Protein AF-A0A016SQ49-F1 (afdb_monomer)

pLDDT: mean 88.26, std 11.92, range [31.88, 98.44]

Mean predicted aligned error: 6.16 Å

Foldseek 3Di:
DDDDDDDLADDPPDDADPQCVVQVLCVLFDFQDWDAKLVNQKIWTFDFQVCRCVVVGRPHRDDAGFTFIDGSVRSGTRATEHDDDPATWHDKAWDNDAAPQLITKIKTWHWDDDPQKIWIWIWIWHAHNVRHYTPDIGTQDPGTDIANDDWDWDADPVARKIWIFGDPVGDIDIGHGDDPPPPPD

Structure (mmCIF, N/CA/C/O backbone):
data_AF-A0A016SQ49-F1
#
_entry.id   AF-A0A016SQ49-F1
#
loop_
_atom_site.group_PDB
_atom_site.id
_atom_site.type_symbol
_atom_site.label_atom_id
_atom_site.label_alt_id
_atom_site.label_comp_id
_atom_site.label_asym_id
_atom_site.label_entity_id
_atom_site.label_seq_id
_atom_site.pdbx_PDB_ins_code
_atom_site.Cartn_x
_atom_site.Cartn_y
_atom_site.Cartn_z
_atom_site.occupancy
_atom_site.B_iso_or_equiv
_atom_site.auth_seq_id
_atom_site.auth_comp_id
_atom_site.auth_asym_id
_atom_site.auth_atom_id
_atom_site.pdbx_PDB_model_num
ATOM 1 N N . MET A 1 1 ? 14.519 -24.846 7.119 1.00 53.12 1 MET A N 1
ATOM 2 C CA . MET A 1 1 ? 14.141 -23.587 6.450 1.00 53.12 1 MET A CA 1
ATOM 3 C C . MET A 1 1 ? 15.422 -22.951 5.947 1.00 53.12 1 MET A C 1
ATOM 5 O O . MET A 1 1 ? 16.302 -22.696 6.758 1.00 53.12 1 MET A O 1
ATOM 9 N N . GLN A 1 2 ? 15.579 -22.821 4.632 1.00 71.75 2 GLN A N 1
ATOM 10 C CA . GLN A 1 2 ? 16.709 -22.124 4.021 1.00 71.75 2 GLN A CA 1
ATOM 11 C C . GLN A 1 2 ? 16.236 -20.707 3.707 1.00 71.75 2 GLN A C 1
ATOM 13 O O . GLN A 1 2 ? 15.200 -20.545 3.067 1.00 71.75 2 GLN A O 1
ATOM 18 N N . VAL A 1 3 ? 16.943 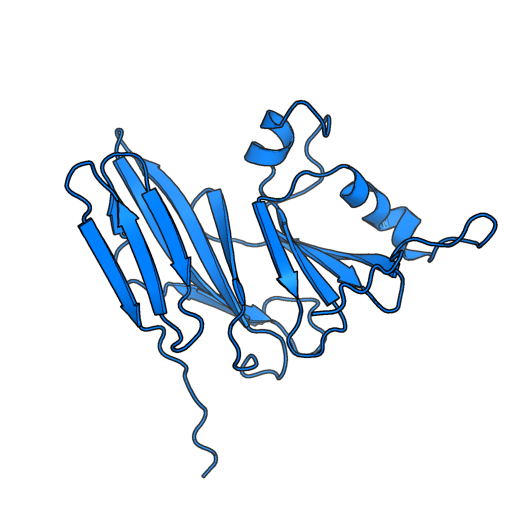-19.701 4.213 1.00 67.81 3 VAL A N 1
ATOM 19 C CA . VAL A 1 3 ? 16.685 -18.304 3.857 1.00 67.81 3 VAL A CA 1
ATOM 20 C C . VAL A 1 3 ? 17.495 -18.014 2.602 1.00 67.81 3 VAL A C 1
ATOM 22 O O . VAL A 1 3 ? 18.717 -18.165 2.616 1.00 67.81 3 VAL A O 1
ATOM 25 N N . ASN A 1 4 ? 16.813 -17.646 1.520 1.00 75.00 4 ASN A N 1
ATOM 26 C CA . ASN A 1 4 ? 17.454 -17.185 0.297 1.00 75.00 4 ASN A CA 1
ATOM 27 C C . ASN A 1 4 ? 17.487 -15.658 0.328 1.00 75.00 4 ASN A C 1
ATOM 29 O O . ASN A 1 4 ? 16.445 -15.022 0.469 1.00 75.00 4 ASN A O 1
ATOM 33 N N . THR A 1 5 ? 18.682 -15.087 0.211 1.00 77.38 5 THR A N 1
ATOM 34 C CA . THR A 1 5 ? 18.878 -13.640 0.110 1.00 77.38 5 THR A CA 1
ATOM 35 C C . THR A 1 5 ? 19.213 -13.310 -1.335 1.00 77.38 5 THR A C 1
ATOM 37 O O . THR A 1 5 ? 20.224 -13.788 -1.850 1.00 77.38 5 THR A O 1
ATOM 40 N N . GLU A 1 6 ? 18.382 -12.498 -1.980 1.00 75.19 6 GLU A N 1
ATOM 41 C CA . GLU A 1 6 ? 18.655 -11.956 -3.310 1.00 75.19 6 GLU A CA 1
ATOM 42 C C . GLU A 1 6 ? 18.919 -10.452 -3.215 1.00 75.19 6 GLU A C 1
ATOM 44 O O . GLU A 1 6 ? 18.211 -9.726 -2.518 1.00 75.19 6 GLU A O 1
ATOM 49 N N . ASP A 1 7 ? 19.947 -9.985 -3.928 1.00 73.38 7 ASP A N 1
ATOM 50 C CA . ASP A 1 7 ? 20.151 -8.560 -4.160 1.00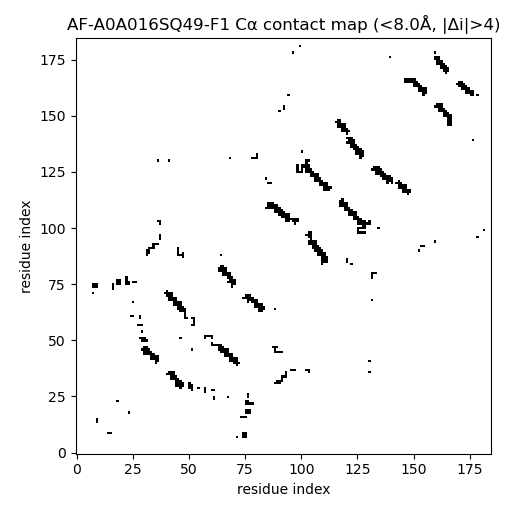 73.38 7 ASP A CA 1
ATOM 51 C C . ASP A 1 7 ? 19.288 -8.122 -5.349 1.00 73.38 7 ASP A C 1
ATOM 53 O O . ASP A 1 7 ? 19.579 -8.424 -6.511 1.00 73.38 7 ASP A O 1
ATOM 57 N N . ILE A 1 8 ? 18.203 -7.419 -5.031 1.00 71.75 8 ILE A N 1
ATOM 58 C CA . ILE A 1 8 ? 17.257 -6.872 -6.006 1.00 71.75 8 ILE A CA 1
ATOM 59 C C . ILE A 1 8 ? 17.729 -5.538 -6.599 1.00 71.75 8 ILE A C 1
ATOM 61 O O . ILE A 1 8 ? 16.957 -4.875 -7.285 1.00 71.75 8 ILE A O 1
ATOM 65 N N . THR A 1 9 ? 18.966 -5.107 -6.338 1.00 69.88 9 THR A N 1
ATOM 66 C CA . THR A 1 9 ? 19.537 -3.892 -6.928 1.00 69.88 9 THR A CA 1
ATOM 67 C C . THR A 1 9 ? 20.309 -4.183 -8.217 1.00 69.88 9 THR A C 1
ATOM 69 O O . THR A 1 9 ? 20.646 -5.322 -8.558 1.00 69.88 9 THR A O 1
ATOM 72 N N . VAL A 1 10 ? 20.556 -3.127 -8.993 1.00 76.94 10 VAL A N 1
ATOM 73 C CA . VAL A 1 10 ? 21.393 -3.198 -10.194 1.00 76.94 10 VAL A CA 1
ATOM 74 C C . VAL A 1 10 ? 22.845 -3.399 -9.764 1.00 76.94 10 VAL A C 1
ATOM 76 O O . VAL A 1 10 ? 23.373 -2.625 -8.967 1.00 76.94 10 VAL A O 1
ATOM 79 N N . SER A 1 11 ? 23.503 -4.424 -10.311 1.00 78.62 11 SER A N 1
ATOM 80 C CA . SER A 1 11 ? 24.900 -4.721 -9.993 1.00 78.62 11 SER A CA 1
ATOM 81 C C . SER A 1 11 ? 25.819 -3.543 -10.308 1.00 78.62 11 SER A C 1
ATOM 83 O O . SER A 1 11 ? 25.640 -2.827 -11.296 1.00 78.62 11 SER A O 1
ATOM 85 N N . TRP A 1 12 ? 26.853 -3.372 -9.489 1.00 77.75 12 TRP A N 1
ATOM 86 C CA . TRP A 1 12 ? 27.817 -2.294 -9.671 1.00 77.75 12 TRP A CA 1
ATOM 87 C C . TRP A 1 12 ? 28.454 -2.333 -11.072 1.00 77.75 12 TRP A C 1
ATOM 89 O O . TRP A 1 12 ? 28.897 -3.383 -11.535 1.00 77.75 12 TRP A O 1
ATOM 99 N N . GLY A 1 13 ? 28.485 -1.185 -11.754 1.00 81.56 13 GLY A N 1
ATOM 100 C CA . GLY A 1 13 ? 29.013 -1.053 -13.118 1.00 81.56 13 GLY A CA 1
ATOM 101 C C . GLY A 1 13 ? 28.021 -1.367 -14.246 1.00 81.56 13 GLY A C 1
ATOM 102 O O . GLY A 1 13 ? 28.363 -1.152 -15.407 1.00 81.56 13 GLY A O 1
ATOM 103 N N . GLN A 1 14 ? 26.803 -1.825 -13.941 1.00 83.50 14 GLN A N 1
ATOM 104 C CA . GLN A 1 14 ? 25.723 -1.937 -14.927 1.00 83.50 14 GLN A CA 1
ATOM 105 C C . GLN A 1 14 ? 24.941 -0.628 -15.039 1.00 83.50 14 GLN A C 1
ATOM 107 O O . GLN A 1 14 ? 24.786 0.115 -14.067 1.00 83.50 14 GLN A O 1
ATOM 112 N N . GLN A 1 15 ? 24.435 -0.345 -16.240 1.00 85.62 15 GLN A N 1
ATOM 113 C CA . GLN A 1 15 ? 23.555 0.799 -16.441 1.00 85.62 15 GLN A CA 1
ATOM 114 C C . GLN A 1 15 ? 22.206 0.520 -15.757 1.00 85.62 15 GLN A C 1
ATOM 116 O O . GLN A 1 15 ? 21.619 -0.537 -16.001 1.00 85.62 15 GLN A O 1
ATOM 121 N N . PRO A 1 16 ? 21.692 1.434 -14.914 1.00 85.75 16 PRO A N 1
ATOM 122 C CA . PRO A 1 16 ? 20.376 1.261 -14.318 1.00 85.75 16 PRO A CA 1
ATOM 123 C C . PRO A 1 16 ? 19.288 1.298 -15.392 1.00 85.75 16 PRO A C 1
ATOM 125 O O . PRO A 1 16 ? 19.440 1.935 -16.439 1.00 85.75 16 PRO A O 1
ATOM 128 N N . HIS A 1 17 ? 18.167 0.634 -15.115 1.00 91.50 17 HIS A N 1
ATOM 129 C CA . HIS A 1 17 ? 17.000 0.687 -15.986 1.00 91.50 17 HIS A CA 1
ATOM 130 C C . HIS A 1 17 ? 16.529 2.141 -16.180 1.00 91.50 17 HIS A C 1
ATOM 132 O O . HIS A 1 17 ? 16.604 2.953 -15.260 1.00 91.50 17 HIS A O 1
ATOM 138 N N . ALA A 1 18 ? 16.009 2.490 -17.361 1.00 92.31 18 ALA A N 1
ATOM 139 C CA . ALA A 1 18 ? 15.664 3.880 -17.691 1.00 92.31 18 ALA A CA 1
ATOM 140 C C . ALA A 1 18 ? 14.626 4.498 -16.731 1.00 92.31 18 ALA A C 1
ATOM 142 O O . ALA A 1 18 ? 14.713 5.683 -16.400 1.00 92.31 18 ALA A O 1
ATOM 143 N N . LEU A 1 19 ? 13.689 3.679 -16.238 1.00 93.62 19 LEU A N 1
ATOM 144 C CA . LEU A 1 19 ? 12.664 4.072 -15.258 1.00 93.62 19 LEU A CA 1
ATOM 145 C C . LEU A 1 19 ? 13.256 4.593 -13.948 1.00 93.62 19 LEU A C 1
ATOM 147 O O . LEU A 1 19 ? 12.627 5.389 -13.254 1.00 93.62 19 LEU A O 1
ATOM 151 N N . ASP A 1 20 ? 14.489 4.212 -13.642 1.00 89.19 20 ASP A N 1
ATOM 152 C CA . ASP A 1 20 ? 15.147 4.595 -12.410 1.00 89.19 20 ASP A CA 1
ATOM 153 C C . ASP A 1 20 ? 15.430 6.100 -12.317 1.00 89.19 20 ASP A C 1
ATOM 155 O O . ASP A 1 20 ? 15.398 6.688 -11.238 1.00 89.19 20 ASP A O 1
ATOM 159 N N . SER A 1 21 ? 15.614 6.753 -13.466 1.00 90.00 21 SER A N 1
ATOM 160 C CA . SER A 1 21 ? 15.708 8.215 -13.548 1.00 90.00 21 SER A CA 1
ATOM 161 C C . SER A 1 21 ? 14.423 8.923 -13.100 1.00 90.00 21 SER A C 1
ATOM 163 O O . SER A 1 21 ? 14.471 10.057 -12.629 1.00 90.00 21 SER A O 1
ATOM 165 N N . THR A 1 22 ? 13.276 8.252 -13.235 1.00 93.56 22 THR A N 1
ATOM 166 C CA . THR A 1 22 ? 11.945 8.798 -12.937 1.00 93.56 22 THR A CA 1
ATOM 167 C C . THR A 1 22 ? 11.483 8.397 -11.537 1.00 93.56 22 THR A C 1
ATOM 169 O O . THR A 1 22 ? 11.004 9.231 -10.767 1.00 93.56 22 THR A O 1
ATOM 172 N N . TYR A 1 23 ? 11.662 7.126 -11.178 1.00 94.88 23 TYR A N 1
ATOM 173 C CA . TYR A 1 23 ? 11.111 6.536 -9.957 1.00 94.88 23 TYR A CA 1
ATOM 174 C C . TYR A 1 23 ? 12.162 6.245 -8.880 1.00 94.88 23 TYR A C 1
ATOM 176 O O . TYR A 1 23 ? 11.808 5.869 -7.764 1.00 94.88 23 TYR A O 1
ATOM 184 N N . GLY A 1 24 ? 13.448 6.498 -9.140 1.00 90.38 24 GLY A N 1
ATOM 185 C CA . GLY A 1 24 ? 14.531 6.277 -8.177 1.00 90.38 24 GLY A CA 1
ATOM 186 C C . GLY A 1 24 ? 14.389 7.073 -6.873 1.00 90.38 24 GLY A C 1
ATOM 187 O O . GLY A 1 24 ? 14.957 6.672 -5.856 1.00 90.38 24 GLY A O 1
ATOM 188 N N . LYS A 1 25 ? 13.576 8.144 -6.866 1.00 92.19 25 LYS A N 1
ATOM 189 C CA . LYS A 1 25 ? 13.198 8.913 -5.661 1.00 92.19 25 LYS A CA 1
ATOM 190 C C . LYS A 1 25 ? 12.602 8.040 -4.549 1.00 92.19 25 LYS A C 1
ATOM 192 O O . LYS A 1 25 ? 12.722 8.390 -3.380 1.00 92.19 25 LYS A O 1
ATOM 197 N N . TRP A 1 26 ? 11.979 6.915 -4.903 1.00 94.06 26 TRP A N 1
ATOM 198 C CA . TRP A 1 26 ? 11.281 6.031 -3.970 1.00 94.06 26 TRP A CA 1
ATOM 199 C C . TRP A 1 26 ? 12.217 5.177 -3.108 1.00 94.06 26 TRP A C 1
ATOM 201 O O . TRP A 1 26 ? 11.801 4.687 -2.065 1.00 94.06 26 TRP A O 1
ATOM 211 N N . ARG A 1 27 ? 13.504 5.070 -3.464 1.00 89.88 27 ARG A N 1
ATOM 212 C CA . ARG A 1 27 ? 14.512 4.345 -2.666 1.00 89.88 27 ARG A CA 1
ATOM 213 C C . ARG A 1 27 ? 14.749 4.917 -1.276 1.00 89.88 27 ARG A C 1
ATOM 215 O O . ARG A 1 27 ? 15.291 4.226 -0.423 1.00 89.88 27 ARG A O 1
ATOM 222 N N . THR A 1 28 ? 14.424 6.187 -1.082 1.00 90.06 28 THR A N 1
ATOM 223 C CA . THR A 1 28 ? 14.641 6.892 0.183 1.00 90.06 28 THR A CA 1
ATOM 224 C C . THR A 1 28 ? 13.343 7.154 0.931 1.00 90.06 28 THR A C 1
ATOM 226 O O . THR A 1 28 ? 13.382 7.818 1.960 1.00 90.06 28 THR A O 1
ATOM 229 N N . ALA A 1 29 ? 12.207 6.663 0.427 1.00 93.50 29 ALA A N 1
ATOM 230 C CA . ALA A 1 29 ? 10.920 6.786 1.093 1.00 93.50 29 ALA A CA 1
ATOM 231 C C . ALA A 1 29 ? 10.773 5.750 2.213 1.00 93.50 29 ALA A C 1
ATOM 233 O O . ALA A 1 29 ? 11.325 4.650 2.144 1.00 93.50 29 ALA A O 1
ATOM 234 N N . VAL A 1 30 ? 9.982 6.098 3.222 1.00 93.81 30 VAL A N 1
ATOM 235 C CA . VAL A 1 30 ? 9.495 5.161 4.233 1.00 93.81 30 VAL A CA 1
ATOM 236 C C . VAL A 1 30 ? 8.093 4.697 3.855 1.00 93.81 30 VAL A C 1
ATOM 238 O O . VAL A 1 30 ? 7.221 5.494 3.506 1.00 93.81 30 VAL A O 1
ATOM 241 N N . PHE A 1 31 ? 7.883 3.388 3.934 1.00 95.69 31 PHE A N 1
ATOM 242 C CA . PHE A 1 31 ? 6.628 2.733 3.586 1.00 95.69 31 PHE A CA 1
ATOM 243 C C . PHE A 1 31 ? 5.980 2.147 4.835 1.00 95.69 31 PHE A C 1
ATOM 245 O O . PHE A 1 31 ? 6.670 1.722 5.760 1.00 95.69 31 PHE A O 1
ATOM 252 N N . GLN A 1 32 ? 4.651 2.150 4.866 1.00 95.06 32 GLN A N 1
ATOM 253 C CA . GLN A 1 32 ? 3.878 1.564 5.963 1.00 95.06 32 GLN A CA 1
ATOM 254 C C . GLN A 1 32 ? 3.831 0.038 5.868 1.00 95.06 32 GLN A C 1
ATOM 256 O O . GLN A 1 32 ? 3.811 -0.641 6.888 1.00 95.06 32 GLN A O 1
ATOM 261 N N . ASP A 1 33 ? 3.818 -0.489 4.642 1.00 96.94 33 ASP A N 1
ATOM 262 C CA . ASP A 1 33 ? 3.651 -1.914 4.371 1.00 96.94 33 ASP A CA 1
ATOM 263 C C . ASP A 1 33 ? 4.224 -2.276 2.990 1.00 96.94 33 ASP A C 1
ATOM 265 O O . ASP A 1 33 ? 4.460 -1.393 2.155 1.00 96.94 33 ASP A O 1
ATOM 269 N N . VAL A 1 34 ? 4.420 -3.568 2.737 1.00 97.38 34 VAL A N 1
ATOM 270 C CA . VAL A 1 34 ? 4.829 -4.115 1.439 1.00 97.38 34 VAL A CA 1
ATOM 271 C C . VAL A 1 34 ? 4.113 -5.431 1.169 1.00 97.38 34 VAL A C 1
ATOM 273 O O . VAL A 1 34 ? 4.089 -6.322 2.011 1.00 97.38 34 VAL A O 1
ATOM 276 N N . GLN A 1 35 ? 3.550 -5.568 -0.028 1.00 97.12 35 GLN A N 1
ATOM 277 C CA . GLN A 1 35 ? 2.883 -6.791 -0.463 1.00 97.12 35 GLN A CA 1
ATOM 278 C C . GLN A 1 35 ? 3.386 -7.223 -1.837 1.00 97.12 35 GLN A C 1
ATOM 280 O O . GLN A 1 35 ? 3.597 -6.399 -2.725 1.00 97.12 35 GLN A O 1
ATOM 285 N N . GLU A 1 36 ? 3.573 -8.524 -2.014 1.00 95.88 36 GLU A N 1
ATOM 286 C CA . GLU A 1 36 ? 3.948 -9.118 -3.295 1.00 95.88 36 GLU A CA 1
ATOM 287 C C . GLU A 1 36 ? 2.712 -9.293 -4.189 1.00 95.88 36 GLU A C 1
ATOM 289 O O . GLU A 1 36 ? 1.592 -9.496 -3.705 1.00 95.88 36 GLU A O 1
ATOM 294 N N . SER A 1 37 ? 2.899 -9.177 -5.502 1.00 95.88 37 SER A N 1
ATOM 295 C CA . SER A 1 37 ? 1.857 -9.480 -6.477 1.00 95.88 37 SER A CA 1
ATOM 296 C C . SER A 1 37 ? 1.543 -10.977 -6.507 1.00 95.88 37 SER A C 1
ATOM 298 O O . SER A 1 37 ? 2.381 -11.821 -6.199 1.00 95.88 37 SER A O 1
ATOM 300 N N . ILE A 1 38 ? 0.335 -11.334 -6.944 1.00 93.81 38 ILE A N 1
ATOM 301 C CA . ILE A 1 38 ? -0.086 -12.742 -7.038 1.00 93.81 38 ILE A CA 1
ATOM 302 C C . ILE A 1 38 ? 0.792 -13.575 -7.989 1.00 93.81 38 ILE A C 1
ATOM 304 O O . ILE A 1 38 ? 0.915 -14.785 -7.820 1.00 93.81 38 ILE A O 1
ATOM 308 N N . ASP A 1 39 ? 1.403 -12.927 -8.979 1.00 93.25 39 ASP A N 1
ATOM 309 C CA . ASP A 1 39 ? 2.309 -13.535 -9.955 1.00 93.25 39 ASP A CA 1
ATOM 310 C C . ASP A 1 39 ? 3.797 -13.362 -9.593 1.00 93.25 39 ASP A C 1
ATOM 312 O O . ASP A 1 39 ? 4.656 -13.744 -10.385 1.00 93.25 39 ASP A O 1
ATOM 316 N N . MET A 1 40 ? 4.104 -12.783 -8.422 1.00 93.94 40 MET A N 1
ATOM 317 C CA . MET A 1 40 ? 5.461 -12.527 -7.908 1.00 93.94 40 MET A CA 1
ATOM 318 C C . MET A 1 40 ? 6.325 -11.611 -8.794 1.00 93.94 40 MET A C 1
ATOM 320 O O . MET A 1 40 ? 7.535 -11.496 -8.605 1.00 93.94 40 MET A O 1
ATOM 324 N N . SER A 1 41 ? 5.729 -10.934 -9.780 1.00 94.56 41 SER A N 1
ATOM 325 C CA . SER A 1 41 ? 6.460 -10.044 -10.686 1.00 94.56 41 SER A CA 1
ATOM 326 C C . SER A 1 41 ? 6.707 -8.649 -10.103 1.00 94.56 41 SER A C 1
ATOM 328 O O . SER A 1 41 ? 7.595 -7.929 -10.578 1.00 94.56 41 SER A O 1
ATOM 330 N N . LYS A 1 42 ? 5.933 -8.237 -9.088 1.00 96.75 42 LYS A N 1
ATOM 331 C CA . LYS A 1 42 ? 5.977 -6.886 -8.511 1.00 96.75 42 LYS A CA 1
ATOM 332 C C . LYS A 1 42 ? 5.847 -6.899 -6.994 1.00 96.75 42 LYS A C 1
ATOM 334 O O . LYS A 1 42 ? 5.175 -7.745 -6.413 1.00 96.75 42 LYS A O 1
ATOM 339 N N . LEU A 1 43 ? 6.433 -5.883 -6.370 1.00 97.50 43 LEU A N 1
ATOM 340 C CA . LEU A 1 43 ? 6.178 -5.517 -4.982 1.00 97.50 43 LEU A CA 1
ATOM 341 C C . LEU A 1 43 ? 5.422 -4.188 -4.946 1.00 97.50 43 LEU A C 1
ATOM 343 O O . LEU A 1 43 ? 5.784 -3.231 -5.636 1.00 97.50 43 LEU A O 1
ATOM 347 N N . TYR A 1 44 ? 4.390 -4.130 -4.116 1.00 98.44 44 TYR A N 1
ATOM 348 C CA . TYR A 1 44 ? 3.570 -2.954 -3.869 1.00 98.44 44 TYR A CA 1
ATOM 349 C C . TYR A 1 44 ? 3.856 -2.422 -2.477 1.00 98.44 44 TYR A C 1
ATOM 351 O O . TYR A 1 44 ? 3.518 -3.050 -1.476 1.00 98.44 44 TYR A O 1
ATOM 359 N N . PHE A 1 45 ? 4.460 -1.245 -2.420 1.00 98.25 45 PHE A N 1
ATOM 360 C CA . PHE A 1 45 ? 4.768 -0.561 -1.177 1.00 98.25 45 PHE A CA 1
ATOM 361 C C . PHE A 1 45 ? 3.666 0.441 -0.848 1.00 98.25 45 PHE A C 1
ATOM 363 O O . PHE A 1 45 ? 3.355 1.315 -1.661 1.00 98.25 45 PHE A O 1
ATOM 370 N N . LEU A 1 46 ? 3.084 0.338 0.344 1.00 98.38 46 LEU A N 1
ATOM 371 C CA . LEU A 1 46 ? 2.072 1.277 0.812 1.00 98.38 46 LEU A CA 1
ATOM 372 C C . LEU A 1 46 ? 2.747 2.565 1.288 1.00 98.38 46 LEU A C 1
ATOM 374 O O . LEU A 1 46 ? 3.462 2.574 2.292 1.00 98.38 46 LEU A O 1
ATOM 378 N N . TYR A 1 47 ? 2.503 3.659 0.576 1.00 97.38 47 TYR A N 1
ATOM 379 C CA . TYR A 1 47 ? 3.092 4.957 0.869 1.00 97.38 47 TYR A CA 1
ATOM 380 C C . TYR A 1 47 ? 2.087 5.895 1.544 1.00 97.38 47 TYR A C 1
ATOM 382 O O . TYR A 1 47 ? 1.033 6.211 0.983 1.00 97.38 47 TYR A O 1
ATOM 390 N N . ASP A 1 48 ? 2.454 6.382 2.732 1.00 95.69 48 ASP A N 1
ATOM 391 C CA . ASP A 1 48 ? 1.816 7.515 3.400 1.00 95.69 48 ASP A CA 1
ATOM 392 C C . ASP A 1 48 ? 2.815 8.684 3.471 1.00 95.69 48 ASP A C 1
ATOM 394 O O . ASP A 1 48 ? 3.815 8.580 4.187 1.00 95.69 48 ASP A O 1
ATOM 398 N N . PRO A 1 49 ? 2.569 9.811 2.779 1.00 93.69 49 PRO A N 1
ATOM 399 C CA . PRO A 1 49 ? 3.475 10.953 2.807 1.00 93.69 49 PRO A CA 1
ATOM 400 C C . PRO A 1 49 ? 3.624 11.584 4.195 1.00 93.69 49 PRO A C 1
ATOM 402 O O . PRO A 1 49 ? 4.646 12.217 4.452 1.00 93.69 49 PRO A O 1
ATOM 405 N N . ILE A 1 50 ? 2.629 11.454 5.080 1.00 92.12 50 ILE A N 1
ATOM 406 C CA . ILE A 1 50 ? 2.720 12.004 6.439 1.00 92.12 50 ILE A CA 1
ATOM 407 C C . ILE A 1 50 ? 3.694 11.165 7.262 1.00 92.12 50 ILE A C 1
ATOM 409 O O . ILE A 1 50 ? 4.614 11.715 7.864 1.00 92.12 50 ILE A O 1
ATOM 413 N N . ALA A 1 51 ? 3.527 9.842 7.263 1.00 91.31 51 ALA A N 1
ATOM 414 C CA . ALA A 1 51 ? 4.446 8.949 7.957 1.00 91.31 51 ALA A CA 1
ATOM 415 C C . ALA A 1 51 ? 5.875 9.026 7.398 1.00 91.31 51 ALA A C 1
ATOM 417 O O . ALA A 1 51 ? 6.833 9.008 8.169 1.00 91.31 51 ALA A O 1
ATOM 418 N N . ASP A 1 52 ? 6.020 9.163 6.078 1.00 92.81 52 ASP A N 1
ATOM 419 C CA . ASP A 1 52 ? 7.316 9.355 5.432 1.00 92.81 52 ASP A CA 1
ATOM 420 C C . ASP A 1 52 ? 8.019 10.620 5.936 1.00 92.81 52 ASP A C 1
ATOM 422 O O . ASP 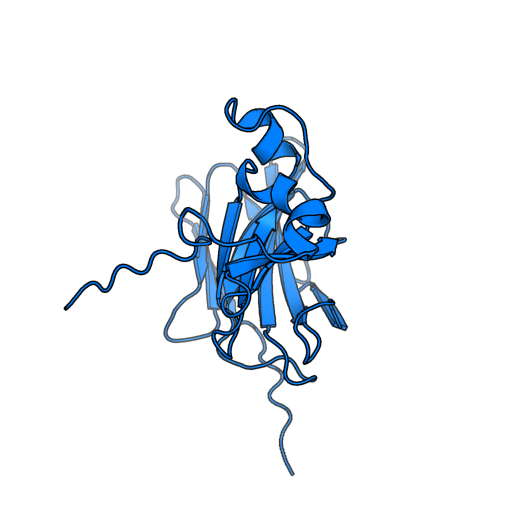A 1 52 ? 9.137 10.546 6.436 1.00 92.81 52 ASP A O 1
ATOM 426 N N . GLU A 1 53 ? 7.347 11.772 5.901 1.00 90.12 53 GLU A N 1
ATOM 427 C CA . GLU A 1 53 ? 7.911 13.040 6.383 1.00 90.12 53 GLU A CA 1
ATOM 428 C C . GLU A 1 53 ? 8.268 13.001 7.877 1.00 90.12 53 GLU A C 1
ATOM 430 O O . GLU A 1 53 ? 9.300 13.533 8.290 1.00 90.12 53 GLU A O 1
ATOM 435 N N . LEU A 1 54 ? 7.442 12.343 8.694 1.00 89.69 54 LEU A N 1
ATOM 436 C CA . LEU A 1 54 ? 7.663 12.224 10.137 1.00 89.69 54 LEU A CA 1
ATOM 437 C C . LEU A 1 54 ? 8.715 11.172 10.516 1.00 89.69 54 LEU A C 1
ATOM 439 O O . LEU A 1 54 ? 9.107 11.110 11.680 1.00 89.69 54 LEU A O 1
ATOM 443 N N . SER A 1 55 ? 9.206 10.375 9.562 1.00 87.62 55 SER A N 1
ATOM 444 C CA . SER A 1 55 ? 10.223 9.347 9.821 1.00 87.62 55 SER A CA 1
ATOM 445 C C . SER A 1 55 ? 11.568 9.920 10.279 1.00 87.62 55 SER A C 1
ATOM 447 O O . SER A 1 55 ? 12.357 9.227 10.918 1.00 87.62 55 SER A O 1
ATOM 449 N N . GLY A 1 56 ? 11.858 11.178 9.925 1.00 81.19 56 GLY A N 1
ATOM 450 C CA . GLY A 1 56 ? 13.139 11.833 10.193 1.00 81.19 56 GLY A CA 1
ATOM 451 C C . GLY A 1 56 ? 14.310 11.333 9.334 1.00 81.19 56 GLY A C 1
ATOM 452 O O . GLY A 1 56 ? 15.407 11.876 9.450 1.00 81.19 56 GLY A O 1
ATOM 453 N N . THR A 1 57 ? 14.103 10.338 8.461 1.00 75.62 57 THR A N 1
ATOM 454 C CA . THR A 1 57 ? 15.174 9.693 7.676 1.00 75.62 57 THR A CA 1
ATOM 455 C C . THR A 1 57 ? 15.071 9.910 6.169 1.00 75.62 57 THR A C 1
ATOM 457 O O . THR A 1 57 ? 16.081 9.812 5.475 1.00 75.62 57 THR A O 1
ATOM 460 N N . SER A 1 58 ? 13.884 10.213 5.640 1.00 70.88 58 SER A N 1
ATOM 461 C CA . SER A 1 58 ? 13.635 10.287 4.190 1.00 70.88 58 SER A CA 1
ATOM 462 C C . SER A 1 58 ? 13.729 11.696 3.589 1.00 70.88 58 SER A C 1
ATOM 464 O O . SER A 1 58 ? 13.758 11.861 2.362 1.00 70.88 58 SER A O 1
ATOM 466 N N . GLY A 1 59 ? 13.817 12.734 4.428 1.00 75.19 59 GLY A N 1
ATOM 467 C CA . GLY A 1 59 ? 13.818 14.136 4.004 1.00 75.19 59 GLY A CA 1
ATOM 468 C C . GLY A 1 59 ? 12.406 14.645 3.692 1.00 75.19 59 GLY A C 1
ATOM 469 O O . GLY A 1 59 ? 11.546 14.651 4.562 1.00 75.19 59 GLY A O 1
ATOM 470 N N . THR A 1 60 ? 12.171 15.129 2.467 1.00 80.69 60 THR A N 1
ATOM 471 C CA . THR A 1 60 ? 10.868 15.673 2.030 1.00 80.69 60 THR A CA 1
ATOM 472 C C . THR A 1 60 ? 9.934 14.602 1.457 1.00 80.69 60 THR A C 1
ATOM 474 O O . THR A 1 60 ? 10.401 13.593 0.928 1.00 80.69 60 THR A O 1
ATOM 477 N N . ARG A 1 61 ? 8.620 14.865 1.464 1.00 85.75 61 ARG A N 1
ATOM 478 C CA . ARG A 1 61 ? 7.595 14.021 0.815 1.00 85.75 61 ARG A CA 1
ATOM 479 C C . ARG A 1 61 ? 7.932 13.736 -0.659 1.00 85.75 61 ARG A C 1
ATOM 481 O O . ARG A 1 61 ? 8.346 14.643 -1.384 1.00 85.75 61 ARG A O 1
ATOM 488 N N . LYS A 1 62 ? 7.724 12.494 -1.117 1.00 91.56 62 LYS A N 1
ATOM 489 C CA . LYS A 1 62 ? 8.072 12.016 -2.478 1.00 91.56 62 LYS A CA 1
ATOM 490 C C . LYS A 1 62 ? 6.896 11.955 -3.458 1.00 91.56 62 LYS A C 1
ATOM 492 O O . LYS A 1 62 ? 7.115 11.936 -4.676 1.00 91.56 62 LYS A O 1
ATOM 497 N N . GLY A 1 63 ? 5.666 11.929 -2.950 1.00 92.38 63 GLY A N 1
ATOM 498 C CA . GLY A 1 63 ? 4.463 11.829 -3.774 1.00 92.38 63 GLY A CA 1
ATOM 499 C C . GLY A 1 63 ? 3.163 11.877 -2.976 1.00 92.38 63 GLY A C 1
ATOM 500 O O . GLY A 1 63 ? 3.140 12.292 -1.816 1.00 92.38 63 GLY A O 1
ATOM 501 N N . TYR A 1 64 ? 2.077 11.464 -3.626 1.00 94.56 64 TYR A N 1
ATOM 502 C CA . TYR A 1 64 ? 0.748 11.346 -3.025 1.00 94.56 64 TYR A CA 1
ATOM 503 C C . TYR A 1 64 ? 0.567 9.987 -2.333 1.00 94.56 64 TYR A C 1
ATOM 505 O O . TYR A 1 64 ? 1.268 9.042 -2.694 1.00 94.56 64 TYR A O 1
ATOM 513 N N . PRO A 1 65 ? -0.374 9.863 -1.376 1.00 96.06 65 PRO A N 1
ATOM 514 C CA . PRO A 1 65 ? -0.702 8.575 -0.771 1.00 96.06 65 PRO A CA 1
ATOM 515 C C . PRO A 1 65 ? -1.066 7.547 -1.844 1.00 96.06 65 PRO A C 1
ATOM 517 O O . PRO A 1 65 ? -1.833 7.852 -2.765 1.00 96.06 65 PRO A O 1
ATOM 520 N N . GLY A 1 66 ? -0.528 6.336 -1.740 1.00 97.50 66 GLY A N 1
ATOM 521 C CA . GLY A 1 66 ? -0.741 5.346 -2.787 1.00 97.50 66 GLY A CA 1
ATOM 522 C C . GLY A 1 66 ? 0.096 4.086 -2.672 1.00 97.50 66 GLY A C 1
ATOM 523 O O . GLY A 1 66 ? 0.707 3.817 -1.639 1.00 97.50 66 GLY A O 1
ATOM 524 N N . LEU A 1 67 ? 0.115 3.320 -3.761 1.00 98.38 67 LEU A N 1
ATOM 525 C CA . LEU A 1 67 ? 1.012 2.182 -3.936 1.00 98.38 67 LEU A CA 1
ATOM 526 C C . LEU A 1 67 ? 2.198 2.594 -4.794 1.00 98.38 67 LEU A C 1
ATOM 528 O O . LEU A 1 67 ? 2.023 3.121 -5.890 1.00 98.38 67 LEU A O 1
ATOM 532 N N . VAL A 1 68 ? 3.401 2.311 -4.326 1.00 98.12 68 VAL A N 1
ATOM 533 C CA . VAL A 1 68 ? 4.624 2.454 -5.111 1.00 98.12 68 VAL A CA 1
ATOM 534 C C . VAL A 1 68 ? 5.027 1.078 -5.614 1.00 98.12 68 VAL A C 1
ATOM 536 O O . VAL A 1 68 ? 5.058 0.115 -4.852 1.00 98.12 68 VAL A O 1
ATOM 539 N N . ILE A 1 69 ? 5.300 0.982 -6.910 1.00 98.06 69 ILE A N 1
ATOM 540 C CA . ILE A 1 69 ? 5.507 -0.290 -7.595 1.00 98.06 69 ILE A CA 1
ATOM 541 C C . ILE A 1 69 ? 6.999 -0.508 -7.790 1.00 98.06 69 ILE A C 1
ATOM 543 O O . ILE A 1 69 ? 7.666 0.290 -8.453 1.00 98.06 69 ILE A O 1
ATOM 547 N N . PHE A 1 70 ? 7.507 -1.614 -7.267 1.00 96.81 70 PHE A N 1
ATOM 548 C CA . PHE A 1 70 ? 8.818 -2.140 -7.616 1.00 96.81 70 PHE A CA 1
ATOM 549 C C . PHE A 1 70 ? 8.641 -3.339 -8.538 1.00 96.81 70 PHE A C 1
ATOM 551 O O . PHE A 1 70 ? 7.928 -4.282 -8.205 1.00 96.81 70 PHE A O 1
ATOM 558 N N . ASP A 1 71 ? 9.280 -3.299 -9.700 1.00 95.06 71 ASP A N 1
ATOM 559 C CA . ASP A 1 71 ? 9.267 -4.410 -10.642 1.00 95.06 71 ASP A CA 1
ATOM 560 C C . ASP A 1 71 ? 10.475 -5.310 -10.376 1.00 95.06 71 ASP A C 1
ATOM 562 O O . ASP A 1 71 ? 11.623 -4.857 -10.434 1.00 95.06 71 ASP A O 1
ATOM 566 N N . VAL A 1 72 ? 10.220 -6.579 -10.056 1.00 92.81 72 VAL A N 1
ATOM 567 C CA . VAL A 1 72 ? 11.269 -7.538 -9.678 1.00 92.81 72 VAL A CA 1
ATOM 568 C C . VAL A 1 72 ? 12.138 -7.896 -10.885 1.00 92.81 72 VAL A C 1
ATOM 570 O O . VAL A 1 72 ? 13.352 -8.051 -10.747 1.00 92.81 72 VAL A O 1
ATOM 573 N N . GLY A 1 73 ? 11.550 -7.953 -12.083 1.00 91.00 73 GLY A N 1
ATOM 574 C CA . GLY A 1 73 ? 12.273 -8.228 -13.323 1.00 91.00 73 GLY A CA 1
ATOM 575 C C . GLY A 1 73 ? 13.197 -7.079 -13.720 1.00 91.00 73 GLY A C 1
ATOM 576 O O . GLY A 1 73 ? 14.351 -7.307 -14.084 1.00 91.00 73 GLY A O 1
ATOM 577 N N . PHE A 1 74 ? 12.721 -5.835 -13.605 1.00 91.06 74 PHE A N 1
ATOM 578 C CA . PHE A 1 74 ? 13.542 -4.648 -13.879 1.00 91.06 74 PHE A CA 1
ATOM 579 C C . PHE A 1 74 ? 14.457 -4.247 -12.725 1.00 91.06 74 PHE A C 1
ATOM 581 O O . PHE A 1 74 ? 15.346 -3.417 -12.933 1.00 91.06 74 PHE A O 1
ATOM 588 N N . ARG A 1 75 ? 14.250 -4.802 -11.525 1.00 90.81 75 ARG A N 1
ATOM 589 C CA . ARG A 1 75 ? 15.044 -4.509 -10.322 1.00 90.81 75 ARG A CA 1
ATOM 590 C C . ARG A 1 75 ? 15.061 -3.017 -9.969 1.00 90.81 75 ARG A C 1
ATOM 592 O O . ARG A 1 75 ? 16.075 -2.460 -9.541 1.00 90.81 75 ARG A O 1
ATOM 599 N N . CYS A 1 76 ? 13.937 -2.338 -10.193 1.00 92.62 76 CYS A N 1
ATOM 600 C CA . CYS A 1 76 ? 13.780 -0.921 -9.880 1.00 92.62 76 CYS A CA 1
ATOM 601 C C . CYS A 1 76 ? 12.318 -0.547 -9.623 1.00 92.62 76 CYS A C 1
ATOM 603 O O . CYS A 1 76 ? 11.386 -1.274 -9.974 1.00 92.62 76 CYS A O 1
ATOM 605 N N . PHE A 1 77 ? 12.122 0.633 -9.032 1.00 95.19 77 PHE A N 1
ATOM 606 C CA . PHE A 1 77 ? 10.802 1.244 -8.979 1.00 95.19 77 PHE A CA 1
ATOM 607 C C . PHE A 1 77 ? 10.338 1.593 -10.395 1.00 95.19 77 PHE A C 1
ATOM 609 O O . PHE A 1 77 ? 11.088 2.176 -11.179 1.00 95.19 77 PHE A O 1
ATOM 616 N N . ALA A 1 78 ? 9.105 1.217 -10.715 1.00 95.62 78 ALA A N 1
ATOM 617 C CA . ALA A 1 78 ? 8.578 1.247 -12.076 1.00 95.62 78 ALA A CA 1
ATOM 618 C C . ALA A 1 78 ? 7.264 2.028 -12.208 1.00 95.62 78 ALA A C 1
ATOM 620 O O . ALA A 1 78 ? 6.802 2.254 -13.324 1.00 95.62 78 ALA A O 1
ATOM 621 N N . GLY A 1 79 ? 6.665 2.452 -11.094 1.00 96.38 79 GLY A N 1
ATOM 622 C CA . GLY A 1 79 ? 5.412 3.192 -11.123 1.00 96.38 79 GLY A CA 1
ATOM 623 C C . GLY A 1 79 ? 4.911 3.602 -9.748 1.00 96.38 79 GLY A C 1
ATOM 624 O O . GLY A 1 79 ? 5.462 3.227 -8.712 1.00 96.38 79 GLY A O 1
ATOM 625 N N . GLU A 1 80 ? 3.833 4.373 -9.759 1.00 96.94 80 GLU A N 1
ATOM 626 C CA . GLU A 1 80 ? 3.077 4.776 -8.579 1.00 96.94 80 GLU A CA 1
ATOM 627 C C . GLU A 1 80 ? 1.583 4.804 -8.933 1.00 96.94 80 GLU A C 1
ATOM 629 O O . GLU A 1 80 ? 1.208 5.257 -10.014 1.00 96.94 80 GLU A O 1
ATOM 634 N N . ILE A 1 81 ? 0.736 4.304 -8.033 1.00 97.62 81 ILE A N 1
ATOM 635 C CA . ILE A 1 81 ? -0.722 4.306 -8.154 1.00 97.62 81 ILE A CA 1
ATOM 636 C C . ILE A 1 81 ? -1.282 5.171 -7.024 1.00 97.62 81 ILE A C 1
ATOM 638 O O . ILE A 1 81 ? -1.299 4.723 -5.873 1.00 97.62 81 ILE A O 1
ATOM 642 N N . PRO A 1 82 ? -1.741 6.401 -7.309 1.00 95.62 82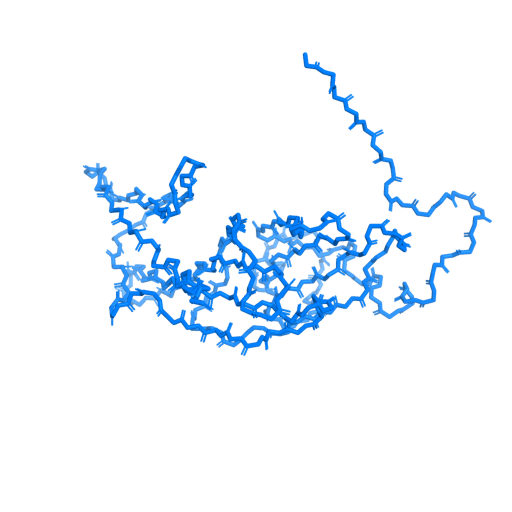 PRO A N 1
ATOM 643 C CA . PRO A 1 82 ? -2.401 7.229 -6.310 1.00 95.62 82 PRO A CA 1
ATOM 644 C C . PRO A 1 82 ? -3.651 6.529 -5.775 1.00 95.62 82 PRO A C 1
ATOM 646 O O . PRO A 1 82 ? -4.462 6.010 -6.544 1.00 95.62 82 PRO A O 1
ATOM 649 N N . LEU A 1 83 ? -3.823 6.534 -4.455 1.00 96.12 83 LEU A N 1
ATOM 650 C CA . LEU A 1 83 ? -5.014 5.998 -3.805 1.00 96.12 83 LEU A CA 1
ATOM 651 C C . LEU A 1 83 ? -5.838 7.133 -3.203 1.00 96.12 83 LEU A C 1
ATOM 653 O O . LEU A 1 83 ? -5.344 7.961 -2.439 1.00 96.12 83 LEU A O 1
ATOM 657 N N . HIS A 1 84 ? -7.127 7.142 -3.523 1.00 90.88 84 HIS A N 1
ATOM 658 C CA . HIS A 1 84 ? -8.091 8.108 -3.005 1.00 90.88 84 HIS A CA 1
ATOM 659 C C . HIS A 1 84 ? -9.041 7.406 -2.035 1.00 90.88 84 HIS A C 1
ATOM 661 O O . HIS A 1 84 ? -10.204 7.162 -2.344 1.00 90.88 84 HIS A O 1
ATOM 667 N N . ALA A 1 85 ? -8.507 7.032 -0.872 1.00 91.38 85 ALA A N 1
ATOM 668 C CA . ALA A 1 85 ? -9.272 6.468 0.235 1.00 91.38 85 ALA A CA 1
ATOM 669 C C . ALA A 1 85 ? -9.375 7.488 1.378 1.00 91.38 85 ALA A C 1
ATOM 671 O O . ALA A 1 85 ? -8.507 8.346 1.539 1.00 91.38 85 ALA A O 1
ATOM 672 N N . GLN A 1 86 ? -10.447 7.406 2.167 1.00 93.25 86 GLN A N 1
ATOM 673 C CA . GLN A 1 86 ? -10.634 8.267 3.335 1.00 93.25 86 GLN A CA 1
ATOM 674 C C . GLN A 1 86 ? -9.620 7.909 4.425 1.00 93.25 86 GLN A C 1
ATOM 676 O O . GLN A 1 86 ? -9.468 6.736 4.745 1.00 93.25 86 GLN A O 1
ATOM 681 N N . GLY A 1 87 ? -8.973 8.906 5.030 1.00 93.31 87 GLY A N 1
ATOM 682 C CA . GLY A 1 87 ? -7.998 8.707 6.106 1.00 93.31 87 GLY A CA 1
ATOM 683 C C . GLY A 1 87 ? -6.553 8.517 5.627 1.00 93.31 87 GLY A C 1
ATOM 684 O O . GLY A 1 87 ? -6.229 8.665 4.451 1.00 93.31 87 GLY A O 1
ATOM 685 N N . THR A 1 88 ? -5.672 8.226 6.579 1.00 94.81 88 THR A N 1
ATOM 686 C CA . THR A 1 88 ? -4.234 7.973 6.385 1.00 94.81 88 THR A CA 1
ATOM 687 C C . THR A 1 88 ? -3.971 6.488 6.169 1.00 94.81 88 THR A C 1
ATOM 689 O O . THR A 1 88 ? -4.638 5.653 6.773 1.00 94.81 88 THR A O 1
ATOM 692 N N . MET A 1 89 ? -3.020 6.137 5.304 1.00 95.75 89 MET A N 1
ATOM 693 C CA . MET A 1 89 ? -2.724 4.737 4.974 1.00 95.75 89 MET A CA 1
ATOM 694 C C . MET A 1 89 ? -1.993 4.062 6.140 1.00 95.75 89 MET A C 1
ATOM 696 O O . MET A 1 89 ? -1.050 4.648 6.665 1.00 95.75 89 MET A O 1
ATOM 700 N N . LYS A 1 90 ? -2.409 2.854 6.547 1.00 95.56 90 LYS A N 1
ATOM 701 C CA . LYS A 1 90 ? -1.793 2.143 7.684 1.00 95.56 90 LYS A CA 1
ATOM 702 C C . LYS A 1 90 ? -1.351 0.723 7.372 1.00 95.56 90 LYS A C 1
ATOM 704 O O . LYS A 1 90 ? -0.210 0.388 7.652 1.00 95.56 90 LYS A O 1
ATOM 709 N N . PHE A 1 91 ? -2.230 -0.092 6.792 1.00 96.81 91 PHE A N 1
ATOM 710 C CA . PHE A 1 91 ? -1.933 -1.500 6.516 1.00 96.81 91 PHE A CA 1
ATOM 711 C C . PHE A 1 91 ? -2.399 -1.890 5.121 1.00 96.81 91 PHE A C 1
ATOM 713 O O . PHE A 1 91 ? -3.436 -1.407 4.649 1.00 96.81 91 PHE A O 1
ATOM 720 N N . LEU A 1 92 ? -1.653 -2.791 4.488 1.00 97.38 92 LEU A N 1
ATOM 721 C CA . LEU A 1 92 ? -2.001 -3.400 3.214 1.00 97.38 92 LEU A CA 1
ATOM 722 C C . LEU A 1 92 ? -1.892 -4.915 3.354 1.00 97.38 92 LEU A C 1
ATOM 724 O O . LEU A 1 92 ? -0.814 -5.434 3.592 1.00 97.38 92 LEU A O 1
ATOM 728 N N . PHE A 1 93 ? -2.983 -5.644 3.142 1.00 95.88 93 PHE A N 1
ATOM 729 C CA . PHE A 1 93 ? -2.971 -7.107 3.186 1.00 95.88 93 PHE A CA 1
ATOM 730 C C . PHE A 1 93 ? -3.217 -7.693 1.798 1.00 95.88 93 PHE A C 1
ATOM 732 O O . PHE A 1 93 ? -4.129 -7.259 1.094 1.00 95.88 93 PHE A O 1
ATOM 739 N N . SER A 1 94 ? -2.428 -8.688 1.399 1.00 93.69 94 SER A N 1
ATOM 740 C CA . SER A 1 94 ? -2.605 -9.415 0.137 1.00 93.69 94 SER A CA 1
ATOM 741 C C . SER A 1 94 ? -3.762 -10.405 0.200 1.00 93.69 94 SER A C 1
ATOM 743 O O . SER A 1 94 ? -3.873 -11.210 1.120 1.00 93.69 94 SER A O 1
ATOM 745 N N . LEU A 1 95 ? -4.635 -10.375 -0.808 1.00 92.06 95 LEU A N 1
ATOM 746 C CA . LEU A 1 95 ? -5.643 -11.410 -1.002 1.00 92.06 95 LEU A CA 1
ATOM 747 C C . LEU A 1 95 ? -5.076 -12.508 -1.897 1.00 92.06 95 LEU A C 1
ATOM 749 O O . LEU A 1 95 ? -4.508 -12.243 -2.951 1.00 92.06 95 LEU A O 1
ATOM 753 N N . LYS A 1 96 ? -5.299 -13.765 -1.505 1.00 87.94 96 LYS A N 1
ATOM 754 C CA . LYS A 1 96 ? -4.868 -14.938 -2.286 1.00 87.94 96 LYS A CA 1
ATOM 755 C C . LYS A 1 96 ? -5.653 -15.121 -3.591 1.00 87.94 96 LYS A C 1
ATOM 757 O O . LYS A 1 96 ? -5.229 -15.877 -4.457 1.00 87.94 96 LYS A O 1
ATOM 762 N N . CYS A 1 97 ? -6.815 -14.481 -3.718 1.00 87.00 97 CYS A N 1
ATOM 763 C CA . CYS A 1 97 ? -7.598 -14.486 -4.947 1.00 87.00 97 CYS A CA 1
ATOM 764 C C . CYS A 1 97 ? -7.171 -13.322 -5.855 1.00 87.00 97 CYS A C 1
ATOM 766 O O . CYS A 1 97 ? -6.994 -12.208 -5.350 1.00 87.00 97 CYS A O 1
ATOM 768 N N . PRO A 1 98 ? -7.078 -13.530 -7.179 1.00 91.38 98 PRO A N 1
ATOM 769 C CA . PRO A 1 98 ? -6.831 -12.434 -8.102 1.00 91.38 98 PRO A CA 1
ATOM 770 C C . PRO A 1 98 ? -7.988 -11.431 -8.088 1.00 91.38 98 PRO A C 1
ATOM 772 O O . PRO A 1 98 ? -9.110 -11.718 -7.650 1.00 91.38 98 PRO A O 1
ATOM 775 N N . SER A 1 99 ? -7.711 -10.243 -8.609 1.00 93.25 99 SER A N 1
ATOM 776 C CA . SER A 1 99 ? -8.749 -9.296 -8.972 1.00 93.25 99 SER A CA 1
ATOM 777 C C . SER A 1 99 ? -9.619 -9.868 -10.103 1.00 93.25 99 SER A C 1
ATOM 779 O O . SER A 1 99 ? -9.154 -10.698 -10.891 1.00 93.25 99 SER A O 1
ATOM 781 N N . PRO A 1 100 ? -10.863 -9.388 -10.260 1.00 91.56 100 PRO A N 1
ATOM 782 C CA . PRO A 1 100 ? -11.718 -9.732 -11.398 1.00 91.56 100 PRO A CA 1
ATOM 783 C C . PRO A 1 100 ? -11.079 -9.517 -12.780 1.00 91.56 100 PRO A C 1
ATOM 785 O O . PRO A 1 100 ? -11.501 -10.140 -13.749 1.00 91.56 100 PRO A O 1
ATOM 788 N N . GLN A 1 101 ? -10.079 -8.635 -12.884 1.00 90.25 101 GLN A N 1
ATOM 789 C CA . GLN A 1 101 ? -9.363 -8.340 -14.130 1.00 90.25 101 GLN A CA 1
ATOM 790 C C . GLN A 1 101 ? -8.041 -9.115 -14.271 1.00 90.25 101 GLN A C 1
ATOM 792 O O . GLN A 1 101 ? -7.244 -8.810 -15.156 1.00 90.25 101 GLN A O 1
ATOM 797 N N . GLY A 1 102 ? -7.791 -10.099 -13.401 1.00 91.25 102 GLY A N 1
ATOM 798 C CA . GLY A 1 102 ? -6.589 -10.938 -13.419 1.00 91.25 102 GLY A CA 1
ATOM 799 C C . GLY A 1 102 ? -5.365 -10.329 -12.730 1.00 91.25 102 GLY A C 1
ATOM 800 O O . GLY A 1 102 ? -4.307 -10.947 -12.736 1.00 91.25 102 GLY A O 1
ATOM 801 N N . GLY A 1 103 ? -5.497 -9.143 -12.132 1.00 94.94 103 GLY A N 1
ATOM 802 C CA . GLY A 1 103 ? -4.448 -8.498 -11.344 1.00 94.94 103 GLY A CA 1
ATOM 803 C C . GLY A 1 103 ? -4.394 -8.993 -9.899 1.00 94.94 10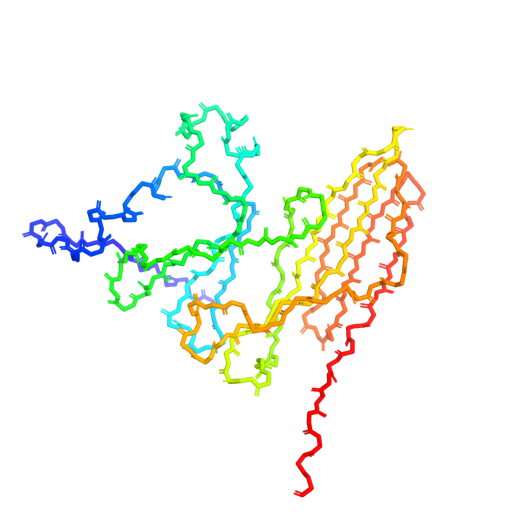3 GLY A C 1
ATOM 804 O O . GLY A 1 103 ? -5.097 -9.922 -9.503 1.00 94.94 103 GLY A O 1
ATOM 805 N N . SER A 1 104 ? -3.587 -8.328 -9.073 1.00 96.44 104 SER A N 1
ATOM 806 C CA . SER A 1 104 ? -3.574 -8.575 -7.623 1.00 96.44 104 SER A CA 1
ATOM 807 C C . SER A 1 104 ? -4.748 -7.879 -6.931 1.00 96.44 104 SER A C 1
ATOM 809 O O . SER A 1 104 ? -5.239 -6.851 -7.403 1.00 96.44 104 SER A O 1
ATOM 811 N N . ALA A 1 105 ? -5.193 -8.422 -5.801 1.00 95.62 105 ALA A N 1
ATOM 812 C CA . ALA A 1 105 ? -6.196 -7.790 -4.954 1.00 95.62 105 ALA A CA 1
ATOM 813 C C . ALA A 1 105 ? -5.659 -7.622 -3.529 1.00 95.62 105 ALA A C 1
ATOM 815 O O . ALA A 1 105 ? -4.966 -8.494 -3.004 1.00 95.62 105 ALA A O 1
ATOM 816 N N . PHE A 1 106 ? -5.996 -6.500 -2.900 1.00 95.81 106 PHE A N 1
ATOM 817 C CA . PHE A 1 106 ? -5.524 -6.133 -1.570 1.00 95.81 106 PHE A CA 1
ATOM 818 C C . PHE A 1 106 ? -6.669 -5.677 -0.672 1.00 95.81 106 PHE A C 1
ATOM 820 O O . PHE A 1 106 ? -7.718 -5.220 -1.134 1.00 95.81 106 PHE A O 1
ATOM 827 N N . VAL A 1 107 ? -6.431 -5.749 0.630 1.00 95.81 107 VAL A N 1
ATOM 828 C CA . VAL A 1 107 ? -7.200 -5.030 1.638 1.00 95.81 107 VAL A CA 1
ATOM 829 C C . VAL A 1 107 ? -6.373 -3.854 2.114 1.00 95.81 107 VAL A C 1
ATOM 831 O O . VAL A 1 107 ? -5.275 -4.037 2.629 1.00 95.81 107 VAL A O 1
ATOM 834 N N . LEU A 1 108 ? -6.916 -2.656 1.972 1.00 96.81 108 LEU A N 1
ATOM 835 C CA . LEU A 1 108 ? -6.334 -1.442 2.516 1.00 96.81 108 LEU A CA 1
ATOM 836 C C . LEU A 1 108 ? -7.049 -1.077 3.813 1.00 96.81 108 LEU A C 1
ATOM 838 O O . LEU A 1 108 ? -8.275 -0.948 3.828 1.00 96.81 108 LEU A O 1
ATOM 842 N N . VAL A 1 109 ? -6.283 -0.852 4.876 1.00 96.38 109 VAL A N 1
ATOM 843 C CA . VAL A 1 109 ? -6.784 -0.254 6.116 1.00 96.38 109 VAL A CA 1
ATOM 844 C C . VAL A 1 109 ? -6.262 1.168 6.222 1.00 96.38 109 VAL A C 1
ATOM 846 O O . VAL A 1 109 ? -5.051 1.406 6.153 1.00 96.38 109 VAL A O 1
ATOM 849 N N . THR A 1 110 ? -7.182 2.106 6.414 1.00 96.6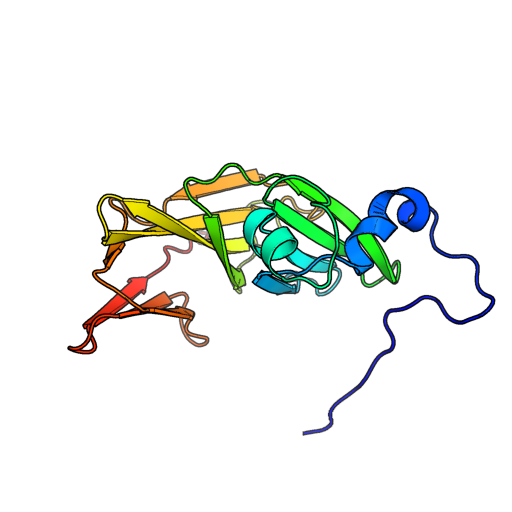2 110 THR A N 1
ATOM 850 C CA . THR A 1 110 ? -6.858 3.509 6.657 1.00 96.62 110 THR A CA 1
ATOM 851 C C . THR A 1 110 ? -7.388 3.975 8.004 1.00 96.62 110 THR A C 1
ATOM 853 O O . THR A 1 110 ? -8.356 3.437 8.546 1.00 96.62 110 THR A O 1
ATOM 856 N N . GLU A 1 111 ? -6.738 4.999 8.541 1.00 95.31 111 GLU A N 1
ATOM 857 C CA . GLU A 1 111 ? -7.037 5.581 9.840 1.00 95.31 111 GLU A CA 1
ATOM 858 C C . GLU A 1 111 ? -7.466 7.038 9.708 1.00 95.31 111 GLU A C 1
ATOM 860 O O . GLU A 1 111 ? -6.785 7.860 9.090 1.00 95.31 111 GLU A O 1
ATOM 865 N N . GLU A 1 112 ? -8.562 7.377 10.372 1.00 94.94 112 GLU A N 1
ATOM 866 C CA . GLU A 1 112 ? -9.021 8.743 10.558 1.00 94.94 112 GLU A CA 1
ATOM 867 C C . GLU A 1 112 ? -9.162 9.047 12.053 1.00 94.94 112 GLU A C 1
ATOM 869 O O . GLU A 1 112 ? -9.798 8.296 12.792 1.00 94.94 112 GLU A O 1
ATOM 874 N N . GLN A 1 113 ? -8.590 10.163 12.507 1.00 91.69 113 GLN A N 1
ATOM 875 C CA . GLN A 1 113 ? -8.716 10.608 13.894 1.00 91.69 113 GLN A CA 1
ATOM 876 C C . GLN A 1 113 ? -9.786 11.693 14.007 1.00 91.69 113 GLN A C 1
ATOM 878 O O . GLN A 1 113 ? -9.677 12.755 13.394 1.00 91.69 113 GLN A O 1
ATOM 883 N N . ILE A 1 114 ? -10.822 11.437 14.809 1.00 88.25 114 ILE A N 1
ATOM 884 C CA . ILE A 1 114 ? -11.949 12.352 15.019 1.00 88.25 114 ILE A CA 1
ATOM 885 C C . ILE A 1 114 ? -12.237 12.469 16.514 1.00 88.25 114 ILE A C 1
ATOM 887 O O . ILE A 1 114 ? -12.591 11.488 17.160 1.00 88.25 114 ILE A O 1
ATOM 891 N N . TYR A 1 115 ? -12.132 13.685 17.060 1.00 85.56 115 TYR A N 1
ATOM 892 C CA . TYR A 1 115 ? -12.464 14.004 18.459 1.00 85.56 115 TYR A CA 1
ATOM 893 C C . TYR A 1 115 ? -11.834 13.047 19.494 1.00 85.56 115 TYR A C 1
ATOM 895 O O . TYR A 1 115 ? -12.478 12.658 20.465 1.00 85.56 115 TYR A O 1
ATOM 903 N N . GLY A 1 116 ? -10.574 12.653 19.281 1.00 83.75 116 GLY A N 1
ATOM 904 C CA . GLY A 1 116 ? -9.844 11.740 20.171 1.00 83.75 116 GLY A CA 1
ATOM 905 C C . GLY A 1 116 ? -10.205 10.259 20.013 1.00 83.75 116 GLY A C 1
ATOM 906 O O . GLY A 1 116 ? -9.671 9.430 20.743 1.00 83.75 116 GLY A O 1
ATOM 907 N N . GLN A 1 117 ? -11.081 9.915 19.067 1.00 88.19 117 GLN A N 1
ATOM 908 C CA . GLN A 1 117 ? -11.344 8.540 18.655 1.00 88.19 117 GLN A CA 1
ATOM 909 C C . GLN A 1 117 ? -10.650 8.230 17.333 1.00 88.19 117 GLN A C 1
ATOM 911 O O . GLN A 1 117 ? -10.529 9.086 16.452 1.00 88.19 117 GLN A O 1
ATOM 916 N N . ILE A 1 118 ? -10.248 6.975 17.189 1.00 93.44 118 ILE A N 1
ATOM 917 C CA . ILE A 1 118 ? -9.721 6.421 15.951 1.00 93.44 118 ILE A CA 1
ATOM 918 C C . ILE A 1 118 ? -10.868 5.758 15.191 1.00 93.44 118 ILE A C 1
ATOM 920 O O . ILE A 1 118 ? -11.648 5.001 15.763 1.00 93.44 118 ILE A O 1
ATOM 924 N N . ARG A 1 119 ? -10.977 6.028 13.894 1.00 94.62 119 ARG A N 1
ATOM 925 C CA . ARG A 1 119 ? -11.894 5.354 12.975 1.00 94.62 119 ARG A CA 1
ATOM 926 C C . ARG A 1 119 ? -11.086 4.618 11.925 1.00 94.62 119 ARG A C 1
ATOM 928 O O . ARG A 1 119 ? -10.367 5.244 11.149 1.00 94.62 119 ARG A O 1
ATOM 935 N N . LEU A 1 120 ? -11.221 3.297 11.903 1.00 95.19 120 LEU A N 1
ATOM 936 C CA . LEU A 1 120 ? -10.609 2.460 10.884 1.00 95.19 120 LEU A CA 1
ATOM 937 C C . LEU A 1 120 ? -11.592 2.215 9.752 1.00 95.19 120 LEU A C 1
ATOM 939 O O . LEU A 1 120 ? -12.702 1.716 9.963 1.00 95.19 120 LEU A O 1
ATOM 943 N N . HIS A 1 121 ? -11.150 2.528 8.544 1.00 95.19 121 HIS A N 1
ATOM 944 C CA . HIS A 1 121 ? -11.847 2.178 7.319 1.00 95.19 121 HIS A CA 1
ATOM 945 C C . HIS A 1 121 ? -11.119 1.005 6.669 1.00 95.19 121 HIS A C 1
ATOM 947 O O . HIS A 1 121 ? -9.892 0.918 6.711 1.00 95.19 121 HIS A O 1
ATOM 953 N N . VAL A 1 122 ? -11.879 0.088 6.078 1.00 94.69 122 VAL A N 1
ATOM 954 C CA . VAL A 1 122 ? -11.337 -1.105 5.422 1.00 94.69 122 VAL A CA 1
ATOM 955 C C . VAL A 1 122 ? -11.867 -1.132 3.999 1.00 94.69 122 VAL A C 1
ATOM 957 O O . VAL A 1 122 ? -13.082 -1.125 3.791 1.00 94.69 122 VAL A O 1
ATOM 960 N N . PHE A 1 123 ? -10.965 -1.156 3.026 1.00 94.88 123 PHE A N 1
ATOM 961 C CA . PHE A 1 123 ? -11.277 -1.138 1.603 1.00 94.88 123 PHE A CA 1
ATOM 962 C C . PHE A 1 123 ? -10.732 -2.384 0.920 1.00 94.88 123 PHE A C 1
ATOM 964 O O . PHE A 1 123 ? -9.652 -2.862 1.255 1.00 94.88 123 PHE A O 1
ATOM 971 N N . ARG A 1 124 ? -11.452 -2.881 -0.082 1.00 94.31 124 ARG A N 1
ATOM 972 C CA . ARG A 1 124 ? -10.906 -3.803 -1.075 1.00 94.31 124 ARG A CA 1
ATOM 973 C C . ARG A 1 124 ? -10.368 -2.991 -2.242 1.00 94.31 124 ARG A C 1
ATOM 975 O O . ARG A 1 124 ? -11.098 -2.164 -2.788 1.00 94.31 124 ARG A O 1
ATOM 982 N N . LEU A 1 125 ? -9.128 -3.271 -2.619 1.00 95.56 125 LEU A N 1
ATOM 983 C CA . LEU A 1 125 ? -8.464 -2.749 -3.804 1.00 95.56 125 LEU A CA 1
ATOM 984 C C . LEU A 1 125 ? -8.286 -3.881 -4.812 1.00 95.56 125 LEU A C 1
ATOM 986 O O . LEU A 1 125 ? -7.700 -4.909 -4.490 1.00 95.56 125 LEU A O 1
ATOM 990 N N . ASP A 1 126 ? -8.756 -3.678 -6.032 1.00 96.12 126 ASP A N 1
ATOM 991 C CA . ASP A 1 126 ? -8.568 -4.603 -7.145 1.00 96.12 126 ASP A CA 1
ATOM 992 C C . ASP A 1 126 ? -7.677 -3.923 -8.190 1.00 96.12 126 ASP A C 1
ATOM 994 O O . ASP A 1 126 ? -8.042 -2.873 -8.731 1.00 96.12 126 ASP A O 1
ATOM 998 N N . LEU A 1 127 ? -6.515 -4.500 -8.495 1.00 96.94 127 LEU A N 1
ATOM 999 C CA . LEU A 1 127 ? -5.620 -3.971 -9.526 1.00 96.94 127 LEU A CA 1
ATOM 1000 C C . LEU A 1 127 ? -5.972 -4.498 -10.920 1.00 96.94 127 LEU A C 1
ATOM 1002 O O . LEU A 1 127 ? -6.585 -5.559 -11.065 1.00 96.94 127 LEU A O 1
ATOM 1006 N N . SER A 1 128 ? -5.565 -3.759 -11.949 1.00 96.50 128 SER A N 1
ATOM 1007 C CA . SER A 1 128 ? -5.597 -4.204 -13.347 1.00 96.50 128 SER A CA 1
ATOM 1008 C C . SER A 1 128 ? -4.661 -5.388 -13.581 1.00 96.50 128 SER A C 1
ATOM 1010 O O . SER A 1 128 ? -3.759 -5.642 -12.785 1.00 96.50 128 SER A O 1
ATOM 1012 N N . GLY A 1 129 ? -4.862 -6.114 -14.686 1.00 93.94 129 GLY A N 1
ATOM 1013 C CA . GLY A 1 129 ? -4.044 -7.283 -15.032 1.00 93.94 129 GLY A CA 1
ATOM 1014 C C . GLY A 1 129 ? -2.551 -6.982 -15.216 1.00 93.94 129 GLY A C 1
ATOM 1015 O O . GLY A 1 129 ? -1.722 -7.832 -14.924 1.00 93.94 129 GLY A O 1
ATOM 1016 N N . ASP A 1 130 ? -2.190 -5.765 -15.633 1.00 93.94 130 ASP A N 1
ATOM 1017 C CA . ASP A 1 130 ? -0.791 -5.308 -15.691 1.00 93.94 130 ASP A CA 1
ATOM 1018 C C . ASP A 1 130 ? -0.226 -4.884 -14.321 1.00 93.94 130 ASP A C 1
ATOM 1020 O O . ASP A 1 130 ? 0.977 -4.657 -14.172 1.00 93.94 130 ASP A O 1
ATOM 1024 N N . GLY A 1 131 ? -1.095 -4.763 -13.315 1.00 94.88 131 GLY A N 1
ATOM 1025 C CA . GLY A 1 131 ? -0.742 -4.354 -11.969 1.00 94.88 131 GLY A CA 1
ATOM 1026 C C . GLY A 1 131 ? -0.340 -2.884 -11.833 1.00 94.88 131 GLY A C 1
ATOM 1027 O O . GLY A 1 131 ? 0.256 -2.544 -10.812 1.00 94.88 131 GLY A O 1
ATOM 1028 N N . LEU A 1 132 ? -0.622 -2.028 -12.824 1.00 95.62 132 LEU A N 1
ATOM 1029 C CA . LEU A 1 132 ? -0.189 -0.620 -12.857 1.00 95.62 132 LEU A CA 1
ATOM 1030 C C . LEU A 1 132 ? -1.302 0.384 -12.532 1.00 95.62 132 LEU A C 1
ATOM 1032 O O . LEU A 1 132 ? -1.048 1.584 -12.457 1.00 95.62 132 LEU A O 1
ATOM 1036 N N . SER A 1 133 ? -2.536 -0.078 -12.334 1.00 96.38 133 SER A N 1
ATOM 1037 C CA . SER A 1 133 ? -3.668 0.784 -11.996 1.00 96.38 133 SER A CA 1
ATOM 1038 C C . SER A 1 133 ? -4.657 0.086 -11.065 1.00 96.38 133 SER A C 1
ATOM 1040 O O . SER A 1 133 ? -4.700 -1.142 -10.977 1.00 96.38 133 SER A O 1
ATOM 1042 N N . VAL A 1 134 ? -5.467 0.876 -10.359 1.00 96.38 134 VAL A N 1
ATOM 1043 C CA . VAL A 1 134 ? -6.605 0.371 -9.583 1.00 96.38 134 VAL A CA 1
ATOM 1044 C C . VAL A 1 134 ? -7.836 0.348 -10.476 1.00 96.38 134 VAL A C 1
ATOM 1046 O O . VAL A 1 134 ? -8.225 1.360 -11.052 1.00 96.38 134 VAL A O 1
ATOM 1049 N N . THR A 1 135 ? -8.471 -0.814 -10.548 1.00 95.69 135 THR A N 1
ATOM 1050 C CA . 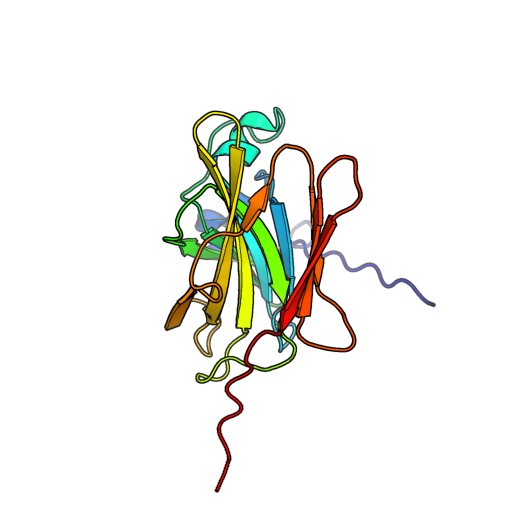THR A 1 135 ? -9.715 -1.032 -11.299 1.00 95.69 135 THR A CA 1
ATOM 1051 C C . THR A 1 135 ? -10.946 -0.830 -10.432 1.00 95.69 135 THR A C 1
ATOM 1053 O O . THR A 1 135 ? -11.989 -0.408 -10.925 1.00 95.69 135 THR A O 1
ATOM 1056 N N . ASN A 1 136 ? -10.828 -1.109 -9.134 1.00 94.31 136 ASN A N 1
ATOM 1057 C CA . ASN A 1 136 ? -11.898 -0.924 -8.172 1.00 94.31 136 ASN A CA 1
ATOM 1058 C C . ASN A 1 136 ? -11.326 -0.673 -6.768 1.00 94.31 136 ASN A C 1
ATOM 1060 O O . ASN A 1 136 ? -10.354 -1.303 -6.353 1.00 94.31 136 ASN A O 1
ATOM 1064 N N . CYS A 1 137 ? -11.952 0.249 -6.040 1.00 93.88 137 CYS A N 1
ATOM 1065 C CA . CYS A 1 137 ? -11.679 0.543 -4.638 1.00 93.88 137 CYS A CA 1
ATOM 1066 C C . CYS A 1 137 ? -13.024 0.697 -3.934 1.00 93.88 137 CYS A C 1
ATOM 1068 O O . CYS A 1 137 ? -13.765 1.642 -4.210 1.00 93.88 137 CYS A O 1
ATOM 1070 N N . ARG A 1 138 ? -13.366 -0.243 -3.050 1.00 92.50 138 ARG A N 1
ATOM 1071 C CA . ARG A 1 138 ? -14.671 -0.250 -2.374 1.00 92.50 138 ARG A CA 1
ATOM 1072 C C . ARG A 1 138 ? -14.530 -0.456 -0.878 1.00 92.50 138 ARG A C 1
ATOM 1074 O O . ARG A 1 138 ? -13.746 -1.294 -0.442 1.00 92.50 138 ARG A O 1
ATOM 1081 N N . ALA A 1 139 ? -15.322 0.273 -0.098 1.00 92.62 139 ALA A N 1
ATOM 1082 C CA . ALA A 1 139 ? -15.416 0.048 1.337 1.00 92.62 139 ALA A CA 1
ATOM 1083 C C . ALA A 1 139 ? -16.017 -1.339 1.617 1.00 92.62 139 ALA A C 1
ATOM 1085 O O . ALA A 1 139 ? -16.971 -1.760 0.963 1.00 92.62 139 ALA A O 1
ATOM 1086 N N . LEU A 1 140 ? -15.442 -2.044 2.586 1.00 91.31 140 LEU A N 1
ATOM 1087 C CA . LEU A 1 140 ? -15.886 -3.366 3.031 1.00 91.31 140 LEU A CA 1
ATOM 1088 C C . LEU A 1 140 ? -16.756 -3.297 4.286 1.00 91.31 140 LEU A C 1
ATOM 1090 O O . LEU A 1 140 ? -17.521 -4.219 4.555 1.00 91.31 140 LEU A O 1
ATOM 1094 N N . LEU A 1 141 ? -16.652 -2.205 5.044 1.00 89.75 141 LEU A N 1
ATOM 1095 C CA . LEU A 1 141 ? -17.495 -1.940 6.202 1.00 89.75 141 LEU A CA 1
ATOM 1096 C C . LEU A 1 141 ? -18.550 -0.894 5.842 1.00 89.75 141 LEU A C 1
ATOM 1098 O O . LEU A 1 141 ? -18.239 0.125 5.230 1.00 89.75 141 LEU A O 1
ATOM 1102 N N . HIS A 1 142 ? -19.791 -1.116 6.277 1.00 86.88 142 HIS A N 1
ATOM 1103 C CA . HIS A 1 142 ? -20.856 -0.115 6.148 1.00 86.88 142 HIS A CA 1
ATOM 1104 C C . HIS A 1 142 ? -20.608 1.122 7.020 1.00 86.88 142 HIS A C 1
ATOM 1106 O O . HIS A 1 142 ? -21.045 2.218 6.679 1.00 86.88 142 HIS A O 1
ATOM 1112 N N . GLN A 1 143 ? -19.927 0.940 8.151 1.00 89.69 143 GLN A N 1
ATOM 1113 C CA . GLN A 1 143 ? -19.500 2.004 9.051 1.00 89.6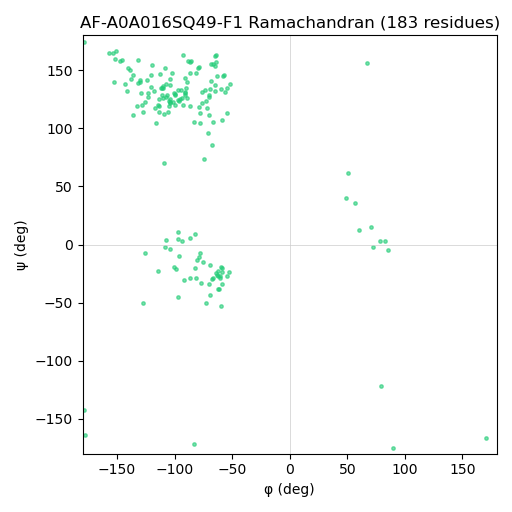9 143 GLN A CA 1
ATOM 1114 C C . GLN A 1 143 ? -18.066 1.720 9.507 1.00 89.69 143 GLN A C 1
ATOM 1116 O O . GLN A 1 143 ? -17.738 0.553 9.737 1.00 89.69 143 GLN A O 1
ATOM 1121 N N . PRO A 1 144 ? -17.212 2.748 9.650 1.00 91.75 144 PRO A N 1
ATOM 1122 C CA . PRO A 1 144 ? -15.848 2.550 10.118 1.00 91.75 144 PRO A CA 1
ATOM 1123 C C . PRO A 1 144 ? -15.826 1.998 11.545 1.00 91.75 144 PRO A C 1
ATOM 1125 O O . PRO A 1 144 ? -16.651 2.365 12.389 1.00 91.75 144 PRO A O 1
ATOM 1128 N N . LEU A 1 145 ? -14.843 1.146 11.832 1.00 92.06 145 LEU A N 1
ATOM 1129 C CA . LEU A 1 145 ? -14.637 0.611 13.171 1.00 92.06 145 LEU A CA 1
ATOM 1130 C C . LEU A 1 145 ? -14.093 1.723 14.072 1.00 92.06 145 LEU A C 1
ATOM 1132 O O . LEU A 1 145 ? -13.008 2.246 13.834 1.00 92.06 145 LEU A O 1
ATOM 1136 N N . THR A 1 146 ? -14.843 2.077 15.113 1.00 92.19 146 THR A N 1
ATOM 1137 C CA . THR A 1 146 ? -14.433 3.114 16.067 1.00 92.19 146 THR A CA 1
ATOM 1138 C C . THR A 1 146 ? -13.660 2.494 17.229 1.00 92.19 146 THR A C 1
ATOM 1140 O O . THR A 1 146 ? -14.111 1.526 17.840 1.00 92.19 146 THR A O 1
ATOM 1143 N N . ILE A 1 147 ? -12.504 3.070 17.542 1.00 90.19 147 ILE A N 1
ATOM 1144 C CA . ILE A 1 147 ? -11.534 2.600 18.529 1.00 90.19 147 ILE A CA 1
ATOM 1145 C C . ILE A 1 147 ? -11.157 3.766 19.453 1.00 90.19 147 ILE A C 1
ATOM 1147 O O . ILE A 1 147 ? -11.039 4.910 19.017 1.00 90.19 147 ILE A O 1
ATOM 1151 N N . GLY A 1 148 ? -10.988 3.487 20.748 1.00 84.69 148 GLY A N 1
ATOM 1152 C CA . GLY A 1 148 ? -10.707 4.498 21.772 1.00 84.69 148 GLY A CA 1
ATOM 1153 C C . GLY A 1 148 ? -9.223 4.723 22.078 1.00 84.69 148 GLY A C 1
ATOM 1154 O O . GLY A 1 148 ? -8.917 5.482 22.991 1.00 84.69 148 GLY A O 1
ATOM 1155 N N . GLY A 1 149 ? -8.307 4.051 21.380 1.00 83.00 149 GLY A N 1
ATOM 1156 C CA . GLY A 1 149 ? -6.871 4.116 21.643 1.00 83.00 149 GLY A CA 1
ATOM 1157 C C . GLY A 1 149 ? -6.065 3.259 20.670 1.00 83.00 149 GLY A C 1
ATOM 1158 O O . GLY A 1 149 ? -6.397 3.176 19.494 1.00 83.00 149 GLY A O 1
ATOM 1159 N N . GLU A 1 150 ? -5.013 2.613 21.162 1.00 87.06 150 GLU A N 1
ATOM 1160 C CA . GLU A 1 150 ? -4.146 1.766 20.342 1.00 87.06 150 GLU A CA 1
ATOM 1161 C C . GLU A 1 150 ? -4.856 0.508 19.830 1.00 87.06 150 GLU A C 1
ATOM 1163 O O . GLU A 1 150 ? -5.829 0.008 20.416 1.00 87.06 150 GLU A O 1
ATOM 1168 N N . TYR A 1 151 ? -4.342 -0.004 18.716 1.00 92.25 151 TYR A N 1
ATOM 1169 C CA . TYR A 1 151 ? -4.880 -1.174 18.052 1.00 92.25 151 TYR A CA 1
ATOM 1170 C C . TYR A 1 151 ? -3.800 -1.936 17.289 1.00 92.25 151 TYR A C 1
ATOM 1172 O O . TYR A 1 151 ? -2.753 -1.401 16.932 1.00 92.25 151 TYR A O 1
ATOM 1180 N N . ILE A 1 152 ? -4.103 -3.198 17.014 1.00 91.75 152 ILE A N 1
ATOM 1181 C CA . ILE A 1 152 ? -3.357 -4.071 16.117 1.00 91.75 152 ILE A CA 1
ATOM 1182 C C . ILE A 1 152 ? -4.344 -4.547 15.058 1.00 91.75 152 ILE A C 1
ATOM 1184 O O . ILE A 1 152 ? -5.403 -5.076 15.400 1.00 91.75 152 ILE A O 1
ATOM 1188 N N . ALA A 1 153 ? -3.999 -4.375 13.787 1.00 93.25 153 ALA A N 1
ATOM 1189 C CA . ALA A 1 153 ? -4.727 -4.954 12.667 1.00 93.25 153 ALA A CA 1
ATOM 1190 C C . ALA A 1 153 ? -3.868 -6.043 12.020 1.00 93.25 153 ALA A C 1
ATOM 1192 O O . ALA A 1 153 ? -2.673 -5.854 11.809 1.00 93.25 153 ALA A O 1
ATOM 1193 N N . SER A 1 154 ? -4.471 -7.187 11.717 1.00 93.50 154 SER A N 1
ATOM 1194 C CA . SER A 1 154 ? -3.811 -8.286 11.013 1.00 93.50 154 SER A CA 1
ATOM 1195 C C . SER A 1 154 ? -4.815 -9.036 10.145 1.00 93.50 154 SER A C 1
ATOM 1197 O O . SER A 1 154 ? -6.018 -8.985 10.404 1.00 93.50 154 SER A O 1
ATOM 1199 N N . MET A 1 155 ? -4.337 -9.741 9.123 1.00 91.19 155 MET A N 1
ATOM 1200 C CA . MET A 1 155 ? -5.162 -10.628 8.310 1.00 91.19 155 MET A CA 1
ATOM 1201 C C . MET A 1 155 ? -4.832 -12.083 8.626 1.00 91.19 155 MET A C 1
ATOM 1203 O O . MET A 1 155 ? -3.670 -12.462 8.764 1.00 91.19 155 MET A O 1
ATOM 1207 N N . ARG A 1 156 ? -5.866 -12.912 8.729 1.00 88.50 156 ARG A N 1
ATOM 1208 C CA . ARG A 1 156 ? -5.702 -14.356 8.872 1.00 88.50 156 ARG A CA 1
ATOM 1209 C C . ARG A 1 156 ? -5.146 -14.967 7.588 1.00 88.50 156 ARG A C 1
ATOM 1211 O O . ARG A 1 156 ? -5.537 -14.603 6.484 1.00 88.50 156 ARG A O 1
ATOM 1218 N N . GLU A 1 157 ? -4.251 -15.937 7.741 1.00 83.00 157 GLU A N 1
ATOM 1219 C CA . GLU A 1 157 ? -3.659 -16.646 6.602 1.00 83.00 157 GLU A CA 1
ATOM 1220 C C . GLU A 1 157 ? -4.566 -17.757 6.058 1.00 83.00 157 GLU A C 1
ATOM 1222 O O . GLU A 1 157 ? -4.489 -18.103 4.875 1.00 83.00 157 GLU A O 1
ATOM 1227 N N . ASP A 1 158 ? -5.402 -18.347 6.914 1.00 82.69 158 ASP A N 1
ATOM 1228 C CA . ASP A 1 158 ? -6.235 -19.507 6.595 1.00 82.69 158 ASP A CA 1
ATOM 1229 C C . ASP A 1 158 ? -7.577 -19.126 5.961 1.00 82.69 158 ASP A C 1
ATOM 1231 O O . ASP A 1 158 ? -8.115 -19.871 5.141 1.00 82.69 158 ASP A O 1
ATOM 1235 N N . VAL A 1 159 ? -8.097 -17.946 6.295 1.00 83.38 159 VAL A N 1
ATOM 1236 C CA . VAL A 1 159 ? -9.340 -17.393 5.752 1.00 83.38 159 VAL A CA 1
ATOM 1237 C C . VAL A 1 159 ? -9.171 -15.901 5.462 1.00 83.38 159 VAL A C 1
ATOM 1239 O O . VAL A 1 159 ? -8.414 -15.233 6.160 1.00 83.38 159 VAL A O 1
ATOM 1242 N N . PRO A 1 160 ? -9.882 -15.348 4.463 1.00 82.88 160 PRO A N 1
ATOM 1243 C CA . PRO A 1 160 ? -9.815 -13.930 4.114 1.00 82.88 160 PRO A CA 1
ATOM 1244 C C . PRO A 1 160 ? -10.568 -13.095 5.163 1.00 82.88 160 PRO A C 1
ATOM 1246 O O . PRO A 1 160 ? -11.688 -12.635 4.939 1.00 82.88 160 PRO A O 1
ATOM 1249 N N . GLU A 1 161 ? -9.978 -12.947 6.342 1.00 89.31 161 GLU A N 1
ATOM 1250 C CA . GLU A 1 161 ? -10.535 -12.216 7.478 1.00 89.31 161 GLU A CA 1
ATOM 1251 C C . GLU A 1 161 ? -9.516 -11.225 8.023 1.00 89.31 161 GLU A C 1
ATOM 1253 O O . GLU A 1 161 ? -8.382 -11.598 8.324 1.00 89.31 161 GLU A O 1
ATOM 1258 N N . VAL A 1 162 ? -9.944 -9.976 8.210 1.00 90.50 162 VAL A N 1
ATOM 1259 C CA . VAL A 1 162 ? -9.177 -8.985 8.972 1.00 90.50 162 VAL A CA 1
ATOM 1260 C C . VAL A 1 162 ? -9.608 -9.058 10.426 1.00 90.50 162 VAL A C 1
ATOM 1262 O O . VAL A 1 162 ? -10.802 -9.028 10.734 1.00 90.50 162 VAL A O 1
ATOM 1265 N N . VAL A 1 163 ? -8.630 -9.129 11.318 1.00 91.94 163 VAL A N 1
ATOM 1266 C CA . VAL A 1 163 ? -8.803 -9.120 12.765 1.00 91.94 163 VAL A CA 1
ATOM 1267 C C . VAL A 1 163 ? -8.201 -7.835 13.311 1.00 91.94 163 VAL A C 1
ATOM 1269 O O . VAL A 1 163 ? -7.028 -7.538 13.085 1.00 91.94 163 VAL A O 1
ATOM 1272 N N . VAL A 1 164 ? -9.009 -7.079 14.048 1.00 92.38 164 VAL A N 1
ATOM 1273 C CA . VAL A 1 164 ? -8.579 -5.881 14.766 1.00 92.38 164 VAL A CA 1
ATOM 1274 C C . VAL A 1 164 ? -8.715 -6.127 16.259 1.00 92.38 164 VAL A C 1
ATOM 1276 O O . VAL A 1 164 ? -9.813 -6.377 16.759 1.00 92.38 164 VAL A O 1
ATOM 1279 N N . MET A 1 165 ? -7.595 -6.036 16.967 1.00 91.88 165 MET A N 1
ATOM 1280 C CA . MET A 1 165 ? -7.527 -6.098 18.423 1.00 91.88 165 MET A CA 1
ATOM 1281 C C . MET A 1 165 ? -7.292 -4.695 18.955 1.00 91.88 165 MET A C 1
ATOM 1283 O O . MET A 1 165 ? -6.331 -4.043 18.554 1.00 91.88 165 MET A O 1
ATOM 1287 N N . ALA A 1 166 ? -8.164 -4.215 19.834 1.00 89.19 166 ALA A N 1
ATOM 1288 C CA . ALA A 1 166 ? -8.096 -2.839 20.302 1.00 89.19 166 ALA A CA 1
ATOM 1289 C C . ALA A 1 166 ? -8.645 -2.661 21.717 1.00 89.19 166 ALA A C 1
ATOM 1291 O O . ALA A 1 166 ? -9.379 -3.508 22.233 1.00 89.19 166 ALA A O 1
ATOM 1292 N N . ASN A 1 167 ? -8.356 -1.488 22.286 1.00 81.88 167 ASN A N 1
ATOM 1293 C CA . ASN A 1 167 ? -8.814 -1.025 23.596 1.00 81.88 167 ASN A CA 1
ATOM 1294 C C . ASN A 1 167 ? -8.238 -1.832 24.789 1.00 81.88 167 ASN A C 1
ATOM 1296 O O . ASN A 1 167 ? -7.907 -3.010 24.655 1.00 81.88 167 ASN A O 1
ATOM 1300 N N . PRO A 1 168 ? -8.167 -1.245 26.002 1.00 71.25 168 PRO A N 1
ATOM 1301 C CA . PRO A 1 168 ? -7.595 -1.911 27.184 1.00 71.25 168 PRO A CA 1
ATOM 1302 C C . PRO A 1 168 ? -8.276 -3.228 27.596 1.00 71.25 168 PRO A C 1
ATOM 1304 O O . PRO A 1 168 ? -7.683 -4.030 28.309 1.00 71.25 168 PRO A O 1
ATOM 1307 N N . GLY A 1 169 ? -9.520 -3.459 27.159 1.00 75.19 169 GLY A N 1
ATOM 1308 C CA . GLY A 1 169 ? -10.266 -4.697 27.406 1.00 75.19 169 GLY A CA 1
ATOM 1309 C C . GLY A 1 169 ? -10.017 -5.819 26.391 1.00 75.19 169 GLY A C 1
ATOM 1310 O O . GLY A 1 169 ? -10.725 -6.819 26.454 1.00 75.19 169 GLY A O 1
ATOM 1311 N N . LEU A 1 170 ? -9.075 -5.643 25.452 1.00 79.00 170 LEU A N 1
ATOM 1312 C CA . LEU A 1 170 ? -8.787 -6.562 24.343 1.00 79.00 170 LEU A CA 1
ATOM 1313 C C . LEU A 1 170 ? -10.054 -6.937 23.559 1.00 79.00 170 LEU A C 1
ATOM 1315 O O . LEU A 1 170 ? -10.471 -8.092 23.485 1.00 79.00 170 LEU A O 1
ATOM 1319 N N . GLN A 1 171 ? -10.692 -5.930 22.973 1.00 84.94 171 GLN A N 1
ATOM 1320 C CA . GLN A 1 171 ? -11.805 -6.160 22.064 1.00 84.94 171 GLN A CA 1
ATOM 1321 C C . GLN A 1 171 ? -11.267 -6.713 20.749 1.00 84.94 171 GLN A C 1
ATOM 1323 O O . GLN A 1 171 ? -10.428 -6.082 20.106 1.00 84.94 171 GLN A O 1
ATOM 1328 N N . VAL A 1 172 ? -11.767 -7.881 20.352 1.00 87.44 172 VAL A N 1
ATOM 1329 C CA . VAL A 1 172 ? -11.407 -8.538 19.095 1.00 87.44 172 VAL A CA 1
ATOM 1330 C C . VAL A 1 172 ? -12.568 -8.391 18.124 1.00 87.44 172 VAL A C 1
ATOM 1332 O O . VAL A 1 172 ? -13.644 -8.944 18.343 1.00 87.44 172 VAL A O 1
ATOM 1335 N N . ASN A 1 173 ? -12.345 -7.651 17.045 1.00 85.12 173 ASN A N 1
ATOM 1336 C CA . ASN A 1 173 ? -13.289 -7.515 15.944 1.00 85.12 173 ASN A CA 1
ATOM 1337 C C . ASN A 1 173 ? -12.760 -8.309 14.751 1.00 85.12 173 ASN A C 1
ATOM 1339 O O . ASN A 1 173 ? -11.604 -8.143 14.371 1.00 85.12 173 ASN A O 1
ATOM 1343 N N . SER A 1 174 ? -13.592 -9.171 14.167 1.00 83.69 174 SER A N 1
ATOM 1344 C CA . SER A 1 174 ? -13.243 -9.942 12.971 1.00 83.69 174 SER A CA 1
ATOM 1345 C C . SER A 1 174 ? -14.215 -9.627 11.843 1.00 83.69 174 SER A C 1
ATOM 1347 O O . SER A 1 174 ? -15.426 -9.541 12.054 1.00 83.69 174 SER A O 1
ATOM 1349 N N . PHE A 1 175 ? -13.674 -9.432 10.644 1.00 82.88 175 PHE A N 1
ATOM 1350 C CA . PHE A 1 175 ? -14.438 -9.060 9.461 1.00 82.88 175 PHE A CA 1
ATOM 1351 C C . PHE A 1 175 ? -14.117 -10.028 8.338 1.00 82.88 175 PHE A C 1
ATOM 1353 O O . PHE A 1 175 ? -12.994 -10.050 7.830 1.00 82.88 175 PHE A O 1
ATOM 1360 N N . ARG A 1 176 ? -15.114 -10.818 7.937 1.00 81.19 176 ARG A N 1
ATOM 1361 C CA . ARG A 1 176 ? -14.981 -11.709 6.790 1.00 81.19 176 ARG A CA 1
ATOM 1362 C C . ARG A 1 176 ? -15.084 -10.914 5.506 1.00 81.19 176 ARG A C 1
ATOM 1364 O O . ARG A 1 176 ? -16.077 -10.236 5.251 1.00 81.19 176 ARG A O 1
ATOM 1371 N N . LEU A 1 177 ? -14.037 -11.003 4.704 1.00 78.31 177 LEU A N 1
ATOM 1372 C CA . LEU A 1 177 ? -13.958 -10.331 3.425 1.00 78.31 177 LEU A CA 1
ATOM 1373 C C . LEU A 1 177 ? -14.768 -11.163 2.436 1.00 78.31 177 LEU A C 1
ATOM 1375 O O . LEU A 1 177 ? -14.470 -12.337 2.204 1.00 78.31 177 LEU A O 1
ATOM 1379 N N . VAL A 1 178 ? -15.819 -10.570 1.870 1.00 64.81 178 VAL A N 1
ATOM 1380 C CA . VAL A 1 178 ? -16.562 -11.209 0.783 1.00 64.81 178 VAL A CA 1
ATOM 1381 C C . VAL A 1 178 ? -15.625 -11.284 -0.420 1.00 64.81 178 VAL A C 1
ATOM 1383 O O . VAL A 1 178 ? -15.307 -10.274 -1.057 1.00 64.81 178 VAL A O 1
ATOM 1386 N N . ILE A 1 179 ? -15.128 -12.490 -0.690 1.00 59.78 179 ILE A N 1
ATOM 1387 C CA . ILE A 1 179 ? -14.525 -12.818 -1.973 1.00 59.78 179 ILE A CA 1
ATOM 1388 C C . ILE A 1 179 ? -15.704 -13.041 -2.912 1.00 59.78 179 ILE A C 1
ATOM 1390 O O . ILE A 1 179 ? -16.373 -14.068 -2.819 1.00 59.78 179 ILE A O 1
ATOM 1394 N N . ASP A 1 180 ? -15.974 -12.077 -3.790 1.00 53.03 180 ASP A N 1
ATOM 1395 C CA . ASP A 1 180 ? -16.837 -12.322 -4.942 1.00 53.03 180 ASP A CA 1
ATOM 1396 C C . ASP A 1 180 ? -16.078 -13.293 -5.852 1.00 53.03 180 ASP A C 1
ATOM 1398 O O . ASP A 1 180 ? -15.300 -12.893 -6.717 1.00 53.03 180 ASP A O 1
ATOM 1402 N N . VAL A 1 181 ? -16.207 -14.592 -5.585 1.00 44.47 181 VAL A N 1
ATOM 1403 C CA . VAL A 1 181 ? -15.768 -15.615 -6.527 1.00 44.47 181 VAL A CA 1
ATOM 1404 C C . VAL A 1 181 ? -16.766 -15.524 -7.668 1.00 44.47 181 VAL A C 1
ATOM 1406 O O . VAL A 1 181 ? -17.942 -15.820 -7.465 1.00 44.47 181 VAL A O 1
ATOM 1409 N N . MET A 1 182 ? -16.330 -15.070 -8.846 1.00 39.81 182 MET A N 1
ATOM 1410 C CA . MET A 1 182 ? -17.137 -15.273 -10.043 1.00 39.81 182 MET A CA 1
ATOM 1411 C C . MET A 1 182 ? -17.407 -16.774 -10.140 1.00 39.81 182 MET A C 1
ATOM 1413 O O . MET A 1 182 ? -16.478 -17.566 -10.306 1.00 39.81 182 MET A O 1
ATOM 1417 N N . SER A 1 183 ? -18.666 -17.166 -9.970 1.00 31.88 183 SER A N 1
ATOM 1418 C CA . SER A 1 183 ? -19.137 -18.480 -10.370 1.00 31.88 183 SER A CA 1
ATOM 1419 C C . SER A 1 183 ? -18.881 -18.595 -11.868 1.00 31.88 183 SER A C 1
ATOM 1421 O O . SER A 1 183 ? -19.509 -17.903 -12.667 1.00 31.88 183 SER A O 1
ATOM 1423 N N . LEU A 1 184 ? -17.891 -19.404 -12.235 1.00 33.97 184 LEU A N 1
ATOM 1424 C CA . LEU A 1 184 ? -17.786 -19.933 -13.585 1.00 33.97 184 LEU A CA 1
ATOM 1425 C C . LEU A 1 184 ? -18.919 -20.954 -13.725 1.00 33.97 184 LEU A C 1
ATOM 1427 O O . LEU A 1 184 ? -18.780 -22.081 -13.248 1.00 33.97 184 LEU A O 1
ATOM 1431 N N . ASP A 1 185 ? -20.041 -20.507 -14.287 1.00 34.19 185 ASP A N 1
ATOM 1432 C CA . ASP A 1 185 ? -21.022 -21.384 -14.935 1.00 34.19 185 ASP A CA 1
ATOM 1433 C C . ASP A 1 185 ? -20.503 -21.809 -16.319 1.00 34.19 185 ASP A C 1
ATOM 1435 O O . ASP A 1 185 ? -19.905 -20.953 -17.019 1.00 34.19 185 ASP A O 1
#

Solvent-accessible surface area (backbone atoms only — not comparable to full-atom values): 10797 Å² total; per-residue (Å²): 138,85,86,84,86,77,82,63,64,72,59,91,92,58,84,71,56,77,51,38,82,76,34,48,73,58,80,51,57,50,61,63,33,71,36,67,36,85,82,66,53,33,39,38,30,35,32,25,40,65,62,21,41,70,62,79,76,41,62,70,66,87,64,72,40,22,38,38,33,32,31,59,86,70,34,38,36,69,49,69,35,78,53,94,64,78,56,44,68,55,46,58,43,73,46,95,55,62,17,98,59,66,9,35,21,33,39,40,34,21,44,36,83,53,97,82,29,38,32,39,39,44,29,43,37,24,20,28,55,87,60,71,43,78,73,43,77,42,73,74,52,98,61,60,52,76,38,78,60,67,72,47,78,48,69,51,91,91,49,69,28,43,37,38,39,32,47,97,84,64,46,76,48,78,44,78,56,84,74,84,71,80,78,85,125

Organism: NCBI:txid53326

Sequence (185 aa):
MQVNTEDITVSWGQQPHALDSTYGKWRTAVFQDVQESIDMSKLYFLYDPIADELSGTSGTRKGYPGLVIFDVGFRCFAGEIPLHAQGTMKFLFSLKCPSPQGGSAFVLVTEE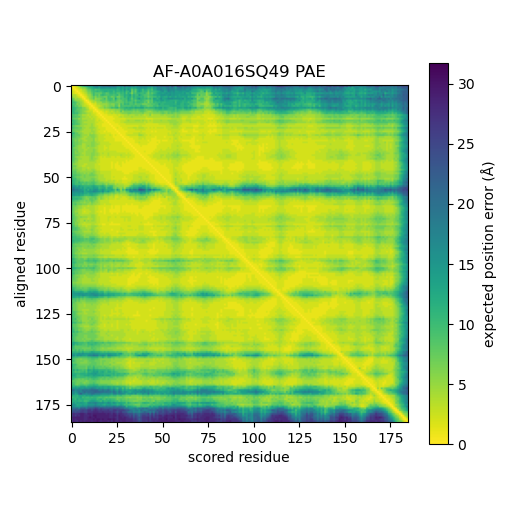QIYGQIRLHVFRLDLSGDGLSVTNCRALLHQPLTIGGEYIASMREDVPEVVVMANPGLQVNSFRLVIDVMSLD

Secondary structure (DSSP, 8-state):
-PPP----SPPTTSPPPTTHHHHGGGGG---SEEEE-TTSSEEEEEE-HHHHHHTSSS-S--SSSEEEEEETTTTEEEEEEE---SSEEEEEEEESSPPTTSS-EEEEEEEEEETTEEEEEEEEEEE-TTSSSEEEEEES-SSPEEESS-EEEEE-SSSSEEEEEETTTTEEEEEE---------

Radius of gyration: 17.65 Å; Cα contacts (8 Å, |Δi|>4): 397; chains: 1; bounding box: 50×39×45 Å

Nearest PDB structures (foldseek):
  8t8s-assembly2_B  TM=3.048E-01  e=1.065E+00  Homo sapiens
  3d2l-assembly1_A  TM=3.430E-01  e=2.635E+00  Exiguobacterium sibiricum 255-15
  7ns6-assembly1_N  TM=2.255E-01  e=3.092E+00  Severe acute respiratory syndrome coronavirus 2
  6zge-assembly1_A  TM=1.953E-01  e=6.183E+00  Severe acute respiratory syndrome coronavirus 2